Protein AF-A0A9W9YV07-F1 (afdb_monomer)

Radius of gyration: 35.49 Å; Cα contacts (8 Å, |Δi|>4): 38; chains: 1; bounding box: 87×55×98 Å

Organism: NCBI:txid174260

pLDDT: mean 74.11, std 24.76, range [28.0, 98.5]

Structure (mmCIF, N/CA/C/O backbone):
data_AF-A0A9W9YV07-F1
#
_entry.id   AF-A0A9W9YV07-F1
#
loop_
_atom_site.group_PDB
_atom_site.id
_atom_site.type_symbol
_atom_site.label_atom_id
_atom_site.label_alt_id
_atom_site.label_comp_id
_atom_site.label_asym_id
_atom_site.label_entity_id
_atom_site.label_seq_id
_atom_site.pdbx_PDB_ins_code
_atom_site.Cartn_x
_atom_site.Cartn_y
_atom_site.Cartn_z
_atom_site.occupancy
_atom_site.B_iso_or_equiv
_atom_site.auth_seq_id
_atom_site.auth_comp_id
_atom_site.auth_asym_id
_atom_site.auth_atom_id
_atom_site.pdbx_PDB_model_num
ATOM 1 N N . MET A 1 1 ? -41.635 0.602 23.793 1.00 55.72 1 MET A N 1
ATOM 2 C CA . MET A 1 1 ? -41.434 -0.551 22.881 1.00 55.72 1 MET A CA 1
ATOM 3 C C . MET A 1 1 ? -41.103 -0.158 21.435 1.00 55.72 1 MET A C 1
ATOM 5 O O . MET A 1 1 ? -40.332 -0.875 20.817 1.00 55.72 1 MET A O 1
ATOM 9 N N . ILE A 1 2 ? -41.575 0.984 20.916 1.00 55.78 2 ILE A N 1
ATOM 10 C CA . ILE A 1 2 ? -41.427 1.388 19.497 1.00 55.78 2 ILE A CA 1
ATOM 11 C C . ILE A 1 2 ? -39.960 1.576 19.037 1.00 55.78 2 ILE A C 1
ATOM 13 O O . ILE A 1 2 ? -39.571 1.068 17.992 1.00 55.78 2 ILE A O 1
ATOM 17 N N . ARG A 1 3 ? -39.088 2.185 19.857 1.00 54.81 3 ARG A N 1
ATOM 18 C CA . ARG A 1 3 ? -37.685 2.475 19.467 1.00 54.81 3 ARG A CA 1
ATOM 19 C C . ARG A 1 3 ? -36.804 1.240 19.221 1.00 54.81 3 ARG A C 1
ATOM 21 O O . ARG A 1 3 ? -35.788 1.346 18.544 1.00 54.81 3 ARG A O 1
ATOM 28 N N . LYS A 1 4 ? -37.160 0.077 19.780 1.00 54.59 4 LYS A N 1
ATOM 29 C CA . LYS A 1 4 ? -36.368 -1.158 19.633 1.00 54.59 4 LYS A CA 1
ATOM 30 C C . LYS A 1 4 ? -36.583 -1.801 18.255 1.00 54.59 4 LYS A C 1
ATOM 32 O O . LYS A 1 4 ? -35.631 -2.299 17.668 1.00 54.59 4 LYS A O 1
ATOM 37 N N . GLN A 1 5 ? -37.799 -1.698 17.711 1.00 53.34 5 GLN A N 1
ATOM 38 C CA . GLN A 1 5 ? -38.121 -2.185 16.365 1.00 53.34 5 GLN A CA 1
ATOM 39 C C . GLN A 1 5 ? -37.526 -1.296 15.259 1.00 53.34 5 GLN A C 1
ATOM 41 O O . GLN A 1 5 ? -37.077 -1.797 14.229 1.00 53.34 5 GLN A O 1
ATOM 46 N N . GLU A 1 6 ? -37.444 0.018 15.478 1.00 57.53 6 GLU A N 1
ATOM 47 C CA . GLU A 1 6 ? -36.794 0.943 14.534 1.00 57.53 6 GLU A CA 1
ATOM 48 C C . GLU A 1 6 ? -35.279 0.728 14.427 1.00 57.53 6 GLU A C 1
ATOM 50 O O . GLU A 1 6 ? -34.691 0.948 13.369 1.00 57.53 6 GLU A O 1
ATOM 55 N N . TRP A 1 7 ? -34.638 0.289 15.511 1.00 59.53 7 TRP A N 1
ATOM 56 C CA . TRP A 1 7 ? -33.214 -0.042 15.506 1.00 59.53 7 TRP A CA 1
ATOM 57 C C . TRP A 1 7 ? -32.940 -1.345 14.751 1.00 59.53 7 TRP A C 1
ATOM 59 O O . TRP A 1 7 ? -32.106 -1.360 13.850 1.00 59.53 7 TRP A O 1
ATOM 69 N N . GLN A 1 8 ? -33.718 -2.397 15.023 1.00 59.41 8 GLN A N 1
ATOM 70 C CA . GLN A 1 8 ? -33.591 -3.680 14.318 1.00 59.41 8 GLN A CA 1
ATOM 71 C C . GLN A 1 8 ? -33.823 -3.538 12.809 1.00 59.41 8 GLN A C 1
ATOM 73 O O . GLN A 1 8 ? -33.062 -4.068 12.010 1.00 59.41 8 GLN A O 1
ATOM 78 N N . THR A 1 9 ? -34.801 -2.731 12.395 1.00 71.75 9 THR A N 1
ATOM 79 C CA . THR A 1 9 ? -35.068 -2.500 10.964 1.00 71.75 9 THR A CA 1
ATOM 80 C C . THR A 1 9 ? -33.991 -1.675 10.256 1.00 71.75 9 THR A C 1
ATOM 82 O O . THR A 1 9 ? -33.806 -1.822 9.046 1.00 71.75 9 THR A O 1
ATOM 85 N N . LYS A 1 10 ? -33.268 -0.800 10.965 1.00 71.62 10 LYS A N 1
ATOM 86 C CA . LYS A 1 10 ? -32.110 -0.082 10.403 1.00 71.62 10 LYS A CA 1
ATOM 87 C C . LYS A 1 10 ? -30.912 -1.009 10.238 1.00 71.62 10 LYS A C 1
ATOM 89 O O . LYS A 1 10 ? -30.233 -0.935 9.216 1.00 71.62 10 LYS A O 1
ATOM 94 N N . GLU A 1 11 ? -30.704 -1.896 11.200 1.00 70.19 11 GLU A N 1
ATOM 95 C CA . GLU A 1 11 ? -29.629 -2.882 11.176 1.00 70.19 11 GLU A CA 1
ATOM 96 C C . GLU A 1 11 ? -29.851 -3.927 10.074 1.00 70.19 11 GLU A C 1
ATOM 98 O O . GLU A 1 11 ? -28.960 -4.154 9.259 1.00 70.19 11 GLU A O 1
ATOM 103 N N . ASP A 1 12 ? -31.081 -4.422 9.914 1.00 77.38 12 ASP A N 1
ATOM 104 C CA . ASP A 1 12 ? -31.446 -5.324 8.815 1.00 77.38 12 ASP A CA 1
ATOM 105 C C . ASP A 1 12 ? -31.245 -4.677 7.438 1.00 77.38 12 ASP A C 1
ATOM 107 O O . ASP A 1 12 ? -30.733 -5.304 6.509 1.00 77.38 12 ASP A O 1
ATOM 111 N N . LYS A 1 13 ? -31.592 -3.392 7.286 1.00 82.75 13 LYS A N 1
ATOM 112 C CA . LYS A 1 13 ? -31.359 -2.648 6.034 1.00 82.75 13 LYS A CA 1
ATOM 113 C C . LYS A 1 13 ? -29.874 -2.446 5.748 1.00 82.75 13 LYS A C 1
ATOM 115 O O . LYS A 1 13 ? -29.473 -2.476 4.584 1.00 82.75 13 LYS A O 1
ATOM 120 N N . PHE A 1 14 ? -29.070 -2.229 6.784 1.00 82.25 14 PHE A N 1
ATOM 121 C CA . PHE A 1 14 ? -27.627 -2.079 6.652 1.00 82.25 14 PHE A CA 1
ATOM 122 C C . PHE A 1 14 ? -26.970 -3.398 6.235 1.00 82.25 14 PHE A C 1
ATOM 124 O O . PHE A 1 14 ? -26.232 -3.429 5.250 1.00 82.25 14 PHE A O 1
ATOM 131 N N . VAL A 1 15 ? -27.312 -4.498 6.910 1.00 82.62 15 VAL A N 1
ATOM 132 C CA . VAL A 1 15 ? -26.812 -5.840 6.584 1.00 82.62 15 VAL A CA 1
ATOM 133 C C . VAL A 1 15 ? -27.241 -6.257 5.178 1.00 82.62 15 VAL A C 1
ATOM 135 O O . VAL A 1 15 ? -26.421 -6.779 4.420 1.00 82.62 15 VAL A O 1
ATOM 138 N N . ARG A 1 16 ? -28.487 -5.968 4.779 1.00 85.81 16 ARG A N 1
ATOM 139 C CA . ARG A 1 16 ? -28.978 -6.268 3.428 1.00 85.81 16 ARG A CA 1
ATOM 140 C C . ARG A 1 16 ? -28.209 -5.505 2.350 1.00 85.81 16 ARG A C 1
ATOM 142 O O . ARG A 1 16 ? -27.744 -6.123 1.401 1.00 85.81 16 ARG A O 1
ATOM 149 N N . ARG A 1 17 ? -27.984 -4.198 2.532 1.00 86.75 17 ARG A N 1
ATOM 150 C CA . ARG A 1 17 ? -27.162 -3.396 1.606 1.00 86.75 17 ARG A CA 1
ATOM 151 C C . ARG A 1 17 ? -25.723 -3.891 1.523 1.00 86.75 17 ARG A C 1
ATOM 153 O O . ARG A 1 17 ? -25.152 -3.910 0.439 1.00 86.75 17 ARG A O 1
ATOM 160 N N . LYS A 1 18 ? -25.132 -4.298 2.651 1.00 87.19 18 LYS A N 1
ATOM 161 C CA . LYS A 1 18 ? -23.777 -4.863 2.658 1.00 87.19 18 LYS A CA 1
ATOM 162 C C . LYS A 1 18 ? -23.706 -6.185 1.896 1.00 87.19 18 LYS A C 1
ATOM 164 O O . LYS A 1 18 ? -22.741 -6.404 1.175 1.00 87.19 18 LYS A O 1
ATOM 169 N N . ARG A 1 19 ? -24.724 -7.040 2.026 1.00 87.88 19 ARG A N 1
ATOM 170 C CA . ARG A 1 19 ? -24.821 -8.298 1.275 1.00 87.88 19 ARG A CA 1
ATOM 171 C C . ARG A 1 19 ? -24.971 -8.046 -0.228 1.00 87.88 19 ARG A C 1
ATOM 173 O O . ARG A 1 19 ? -24.206 -8.603 -0.998 1.00 87.88 19 ARG A O 1
ATOM 180 N N . GLU A 1 20 ? -25.860 -7.135 -0.623 1.00 90.38 20 GLU A N 1
ATOM 181 C CA . GLU A 1 20 ? -26.048 -6.737 -2.029 1.00 90.38 20 GLU A CA 1
ATOM 182 C C . GLU A 1 20 ? -24.758 -6.160 -2.651 1.00 90.38 20 GLU A C 1
ATOM 184 O O . GLU A 1 20 ? -24.449 -6.435 -3.808 1.00 90.38 20 GLU A O 1
ATOM 189 N N . ALA A 1 21 ? -23.975 -5.390 -1.887 1.00 87.94 21 ALA A N 1
ATOM 190 C CA . ALA A 1 21 ? -22.691 -4.862 -2.351 1.00 87.94 21 ALA A CA 1
ATOM 191 C C . ALA A 1 21 ? -21.643 -5.967 -2.569 1.00 87.94 21 ALA A C 1
ATOM 193 O O . ALA A 1 21 ? -20.954 -5.952 -3.587 1.00 87.94 21 ALA A O 1
ATOM 194 N N . LEU A 1 22 ? -21.562 -6.938 -1.653 1.00 84.06 22 LEU A N 1
ATOM 195 C CA . LEU A 1 22 ? -20.656 -8.085 -1.779 1.00 84.06 22 LEU A CA 1
ATOM 196 C C . LEU A 1 22 ? -21.046 -9.002 -2.944 1.00 84.06 22 LEU A C 1
ATOM 198 O O . LEU A 1 22 ? -20.174 -9.480 -3.664 1.00 84.06 22 LEU A O 1
ATOM 202 N N . ASP A 1 23 ? -22.343 -9.220 -3.164 1.00 87.31 23 ASP A N 1
ATOM 203 C CA . ASP A 1 23 ? -22.821 -10.016 -4.297 1.00 87.31 23 ASP A CA 1
ATOM 204 C C . ASP A 1 23 ? -22.500 -9.328 -5.636 1.00 87.31 23 ASP A C 1
ATOM 206 O O . ASP A 1 23 ? -22.082 -9.992 -6.586 1.00 87.31 23 ASP A O 1
ATOM 210 N N . LYS A 1 24 ? -22.593 -7.993 -5.696 1.00 92.31 24 LYS A N 1
ATOM 211 C CA . LYS A 1 24 ? -22.219 -7.209 -6.882 1.00 92.31 24 LYS A CA 1
ATOM 212 C C . LYS A 1 24 ? -20.715 -7.251 -7.167 1.00 92.31 24 LYS A C 1
ATOM 214 O O . LYS A 1 24 ? -20.316 -7.417 -8.316 1.00 92.31 24 LYS A O 1
ATOM 219 N N . GLU A 1 25 ? -19.884 -7.138 -6.133 1.00 86.75 25 GLU A N 1
ATOM 220 C CA . GLU A 1 25 ? -18.426 -7.260 -6.259 1.00 86.75 25 GLU A CA 1
ATOM 221 C C . GLU A 1 25 ? -18.025 -8.669 -6.725 1.00 86.75 25 GLU A C 1
ATOM 223 O O . GLU A 1 25 ? -17.176 -8.829 -7.602 1.00 86.75 25 GLU A O 1
ATOM 228 N N . LYS A 1 26 ? -18.705 -9.704 -6.220 1.00 86.62 26 LYS A N 1
ATOM 229 C CA . LYS A 1 26 ? -18.502 -11.090 -6.655 1.00 86.62 26 LYS A CA 1
ATOM 230 C C . LYS A 1 26 ? -18.874 -11.303 -8.126 1.00 86.62 26 LYS A C 1
ATOM 232 O O . LYS A 1 26 ? -18.155 -12.007 -8.834 1.00 86.62 26 LYS A O 1
ATOM 237 N N . GLU A 1 27 ? -19.965 -10.704 -8.598 1.00 87.94 27 GLU A N 1
ATOM 238 C CA . GLU A 1 27 ? -20.368 -10.766 -10.008 1.00 87.94 27 GLU A CA 1
ATOM 239 C C . GLU A 1 27 ? -19.372 -10.030 -10.922 1.00 87.94 27 GLU A C 1
ATOM 241 O O . GLU A 1 27 ? -19.044 -10.513 -12.011 1.00 87.94 27 GLU A O 1
ATOM 246 N N . GLU A 1 28 ? -18.834 -8.895 -10.468 1.00 86.88 28 GLU A N 1
ATOM 247 C CA . GLU A 1 28 ? -17.804 -8.138 -11.183 1.00 86.88 28 GLU A CA 1
ATOM 248 C C . GLU A 1 28 ? -16.488 -8.926 -11.279 1.00 86.88 28 GLU A C 1
ATOM 250 O O . GLU A 1 28 ? -15.902 -9.020 -12.362 1.00 86.88 28 GLU A O 1
ATOM 255 N N . LEU A 1 29 ? -16.072 -9.588 -10.193 1.00 81.06 29 LEU A N 1
ATOM 256 C CA . LEU A 1 29 ? -14.900 -10.467 -10.177 1.00 81.06 29 LEU A CA 1
ATOM 257 C C . LEU A 1 29 ? -15.083 -11.690 -11.084 1.00 81.06 29 LEU A C 1
ATOM 259 O O . LEU A 1 29 ? -14.200 -11.979 -11.889 1.00 81.06 29 LEU A O 1
ATOM 263 N N . GLN A 1 30 ? -16.242 -12.353 -11.045 1.00 81.19 30 GLN A N 1
ATOM 264 C CA . GLN A 1 30 ? -16.540 -13.463 -11.960 1.00 81.19 30 GLN A CA 1
ATOM 265 C C . GLN A 1 30 ? -16.609 -13.016 -13.427 1.00 81.19 30 GLN A C 1
ATOM 267 O O . GLN A 1 30 ? -16.236 -13.765 -14.332 1.00 81.19 30 GLN A O 1
ATOM 272 N N . SER A 1 31 ? -17.069 -11.792 -13.692 1.00 82.69 31 SER A N 1
ATOM 273 C CA . SER A 1 31 ? -17.079 -11.213 -15.039 1.00 82.69 31 SER A CA 1
ATOM 274 C C . SER A 1 31 ? -15.670 -10.859 -15.522 1.00 82.69 31 SER A C 1
ATOM 276 O O . SER A 1 31 ? -15.362 -11.047 -16.700 1.00 82.69 31 SER A O 1
ATOM 278 N N . SER A 1 32 ? -14.803 -10.390 -14.622 1.00 74.69 32 SER A N 1
ATOM 279 C CA . SER A 1 32 ? -13.382 -10.142 -14.888 1.00 74.69 32 SER A CA 1
ATOM 280 C C . SER A 1 32 ? -12.624 -11.446 -15.169 1.00 74.69 32 SER A C 1
ATOM 282 O O . SER A 1 32 ? -11.892 -11.543 -16.153 1.00 74.69 32 SER A O 1
ATOM 284 N N . GLU A 1 33 ? -12.890 -12.496 -14.390 1.00 71.25 33 GLU A N 1
ATOM 285 C CA . GLU A 1 33 ? -12.296 -13.825 -14.564 1.00 71.25 33 GLU A CA 1
ATOM 286 C C . GLU A 1 33 ? -12.711 -14.478 -15.890 1.00 71.25 33 GLU A C 1
ATOM 288 O O . GLU A 1 33 ? -11.868 -15.010 -16.606 1.00 71.25 33 GLU A O 1
ATOM 293 N N . LYS A 1 34 ? -13.983 -14.362 -16.298 1.00 72.06 34 LYS A N 1
ATOM 294 C CA . LYS A 1 34 ? -14.441 -14.843 -17.617 1.00 72.06 34 LYS A CA 1
ATOM 295 C C . LYS A 1 34 ? -13.777 -14.103 -18.783 1.00 72.06 34 LYS A C 1
ATOM 297 O O . LYS A 1 34 ? -13.525 -14.713 -19.820 1.00 72.06 34 LYS A O 1
ATOM 302 N N . ARG A 1 35 ? -13.465 -12.810 -18.625 1.00 67.00 35 ARG A N 1
ATOM 303 C CA . ARG A 1 35 ? -12.705 -12.038 -19.627 1.00 67.00 35 ARG A CA 1
ATOM 304 C C . ARG A 1 35 ? -11.234 -12.457 -19.666 1.00 67.00 35 ARG A C 1
ATOM 306 O O . ARG A 1 35 ? -10.685 -12.576 -20.755 1.00 67.00 35 ARG A O 1
ATOM 313 N N . ALA A 1 36 ? -10.630 -12.752 -18.516 1.00 59.41 36 ALA A N 1
ATOM 314 C CA . ALA A 1 36 ? -9.257 -13.251 -18.428 1.00 59.41 36 ALA A CA 1
ATOM 315 C C . ALA A 1 36 ? -9.109 -14.713 -18.913 1.00 59.41 36 ALA A C 1
ATOM 317 O O . ALA A 1 36 ? -8.103 -15.069 -19.524 1.00 59.41 36 ALA A O 1
ATOM 318 N N . GLY A 1 37 ? -10.122 -15.559 -18.704 1.00 50.66 37 GLY A N 1
ATOM 319 C CA . GLY A 1 37 ? -10.153 -16.950 -19.172 1.00 50.66 37 GLY A CA 1
ATOM 320 C C . GLY A 1 37 ? -10.469 -17.108 -20.666 1.00 50.66 37 GLY A C 1
ATOM 321 O O . GLY A 1 37 ? -10.089 -18.109 -21.276 1.00 50.66 37 GLY A O 1
ATOM 322 N N . GLY A 1 38 ? -11.125 -16.116 -21.280 1.00 47.81 38 GLY A N 1
ATOM 323 C CA . GLY A 1 38 ? -11.468 -16.124 -22.706 1.00 47.81 38 GLY A CA 1
ATOM 324 C C . GLY A 1 38 ? -10.285 -15.905 -23.658 1.00 47.81 38 GLY A C 1
ATOM 325 O O . GLY A 1 38 ? -10.373 -16.295 -24.821 1.00 47.81 38 GLY A O 1
ATOM 326 N N . ASP A 1 39 ? -9.179 -15.328 -23.177 1.00 46.78 39 ASP A N 1
ATOM 327 C CA . ASP A 1 39 ? -8.008 -15.000 -24.010 1.00 46.78 39 ASP A CA 1
ATOM 328 C C . ASP A 1 39 ? -6.917 -16.095 -23.973 1.00 46.78 39 ASP A C 1
ATOM 330 O O . ASP A 1 39 ? -6.108 -16.233 -24.891 1.00 46.78 39 ASP A O 1
ATOM 334 N N . SER A 1 40 ? -6.943 -16.967 -22.959 1.00 45.81 40 SER A N 1
ATOM 335 C CA . SER A 1 40 ? -5.953 -18.046 -22.795 1.00 45.81 40 SER A CA 1
ATOM 336 C C . SER A 1 40 ? -6.261 -19.319 -23.600 1.00 45.81 40 SER A C 1
ATOM 338 O O . SER A 1 40 ? -5.384 -20.161 -23.772 1.00 45.81 40 SER A O 1
ATOM 340 N N . THR A 1 41 ? -7.473 -19.479 -24.146 1.00 47.56 41 THR A N 1
ATOM 341 C CA . THR A 1 41 ? -7.875 -20.702 -24.881 1.00 47.56 41 THR A CA 1
ATOM 342 C C . THR A 1 41 ? -7.801 -20.585 -26.407 1.00 47.56 41 THR A C 1
ATOM 344 O O . THR A 1 41 ? -8.024 -21.574 -27.101 1.00 47.56 41 THR A O 1
ATOM 347 N N . LYS A 1 42 ? -7.417 -19.424 -26.959 1.00 44.00 42 LYS A N 1
ATOM 348 C CA . LYS A 1 42 ? -7.238 -19.239 -28.417 1.00 44.00 42 LYS A CA 1
ATOM 349 C C . LYS A 1 42 ? -5.784 -19.225 -28.903 1.00 44.00 42 LYS A C 1
ATOM 351 O O . LYS A 1 42 ? -5.569 -19.186 -30.109 1.00 44.00 42 LYS A O 1
ATOM 356 N N . LYS A 1 43 ? -4.787 -19.308 -28.012 1.00 43.34 43 LYS A N 1
ATOM 357 C CA . LYS A 1 43 ? -3.355 -19.350 -28.387 1.00 43.34 43 LYS A CA 1
ATOM 358 C C . LYS A 1 43 ? -2.649 -20.693 -28.154 1.00 43.34 43 LYS A C 1
ATOM 360 O O . LYS A 1 43 ? -1.449 -20.781 -28.380 1.00 43.34 43 LYS A O 1
ATOM 365 N N . LEU A 1 44 ? -3.370 -21.746 -27.763 1.00 44.16 44 LEU A N 1
ATOM 366 C CA . LEU A 1 44 ? -2.790 -23.058 -27.426 1.00 44.16 44 LEU A CA 1
ATOM 367 C C . LEU A 1 44 ? -3.334 -24.230 -28.265 1.00 44.16 44 LEU A C 1
ATOM 369 O O . LEU A 1 44 ? -3.370 -25.363 -27.800 1.00 44.16 44 LEU A O 1
ATOM 373 N N . SER A 1 45 ? -3.743 -23.986 -29.514 1.00 38.81 45 SER A N 1
ATOM 374 C CA . SER A 1 45 ? -4.222 -25.041 -30.427 1.00 38.81 45 SER A CA 1
ATOM 375 C C . SER A 1 45 ? -3.352 -25.270 -31.673 1.00 38.81 45 SER A C 1
ATOM 377 O O . SER A 1 45 ? -3.770 -26.010 -32.559 1.00 38.81 45 SER A O 1
ATOM 379 N N . GLN A 1 46 ? -2.138 -24.702 -31.757 1.00 44.09 46 GLN A N 1
ATOM 380 C CA . GLN A 1 46 ? -1.283 -24.845 -32.953 1.00 44.09 46 GLN A CA 1
ATOM 381 C C . GLN A 1 46 ? 0.077 -25.535 -32.738 1.00 44.09 46 GLN A C 1
ATOM 383 O O . GLN A 1 46 ? 0.837 -25.680 -33.690 1.00 44.09 46 GLN A O 1
ATOM 388 N N . THR A 1 47 ? 0.384 -26.043 -31.542 1.00 40.38 47 THR A N 1
ATOM 389 C CA . THR A 1 47 ? 1.632 -26.795 -31.287 1.00 40.38 47 THR A CA 1
ATOM 390 C C . THR A 1 47 ? 1.345 -28.130 -30.601 1.00 40.38 47 THR A C 1
ATOM 392 O O . THR A 1 47 ? 1.783 -28.376 -29.483 1.00 40.38 47 THR A O 1
ATOM 395 N N . ALA A 1 48 ? 0.545 -28.982 -31.240 1.00 39.41 48 ALA A N 1
ATOM 396 C CA . ALA A 1 48 ? 0.355 -30.369 -30.817 1.00 39.41 48 ALA A CA 1
ATOM 397 C C . ALA A 1 48 ? 0.001 -31.235 -32.034 1.00 39.41 48 ALA A C 1
ATOM 399 O O . ALA A 1 48 ? -1.145 -31.619 -32.256 1.00 39.41 48 ALA A O 1
ATOM 400 N N . ARG A 1 49 ? 1.008 -31.494 -32.869 1.00 40.97 49 ARG A N 1
ATOM 401 C CA . ARG A 1 49 ? 1.067 -32.650 -33.769 1.00 40.97 49 ARG A CA 1
ATOM 402 C C . ARG A 1 49 ? 2.493 -33.191 -33.686 1.00 40.97 49 ARG A C 1
ATOM 404 O O . ARG A 1 49 ? 3.412 -32.381 -33.717 1.00 40.97 49 ARG A O 1
ATOM 411 N N . HIS A 1 50 ? 2.614 -34.519 -33.617 1.00 37.81 50 HIS A N 1
ATOM 412 C CA . HIS A 1 50 ? 3.778 -35.336 -33.221 1.00 37.81 50 HIS A CA 1
ATOM 413 C C . HIS A 1 50 ? 4.007 -35.387 -31.693 1.00 37.81 50 HIS A C 1
ATOM 415 O O . HIS A 1 50 ? 4.245 -34.353 -31.087 1.00 37.81 50 HIS A O 1
ATOM 421 N N . GLU A 1 51 ? 3.928 -36.514 -30.973 1.00 42.28 51 GLU A N 1
ATOM 422 C CA . GLU A 1 51 ? 3.792 -37.933 -31.336 1.00 42.28 51 GLU A CA 1
ATOM 423 C C . GLU A 1 51 ? 2.989 -38.694 -30.270 1.00 42.28 51 GLU A C 1
ATOM 425 O O . GLU A 1 51 ? 3.155 -38.473 -29.071 1.00 42.28 51 GLU A O 1
ATOM 430 N N . ASP A 1 52 ? 2.143 -39.615 -30.733 1.00 37.56 52 ASP A N 1
ATOM 431 C CA . ASP A 1 52 ? 1.679 -40.763 -29.961 1.00 37.56 52 ASP A CA 1
ATOM 432 C C . ASP A 1 52 ? 2.869 -41.685 -29.681 1.00 37.56 52 ASP A C 1
ATOM 434 O O . ASP A 1 52 ? 3.606 -41.997 -30.614 1.00 37.56 52 ASP A O 1
ATOM 438 N N . THR A 1 53 ? 3.024 -42.186 -28.451 1.00 40.09 53 THR A N 1
ATOM 439 C CA . THR A 1 53 ? 2.975 -43.631 -28.128 1.00 40.09 53 THR A CA 1
ATOM 440 C C . THR A 1 53 ? 3.492 -43.952 -26.710 1.00 40.09 53 THR A C 1
ATOM 442 O O . THR A 1 53 ? 4.554 -43.503 -26.300 1.00 40.09 53 THR A O 1
ATOM 445 N N . LEU A 1 54 ? 2.740 -44.836 -26.027 1.00 39.75 54 LEU A N 1
ATOM 446 C CA . LEU A 1 54 ? 3.123 -45.736 -24.912 1.00 39.75 54 LEU A CA 1
ATOM 447 C C . LEU A 1 54 ? 2.948 -45.280 -23.440 1.00 39.75 54 LEU A C 1
ATOM 449 O O . LEU A 1 54 ? 3.880 -44.887 -22.755 1.00 39.75 54 LEU A O 1
ATOM 453 N N . VAL A 1 55 ? 1.701 -45.412 -22.966 1.00 36.62 55 VAL A N 1
ATOM 454 C CA . VAL A 1 55 ? 1.194 -46.382 -21.956 1.00 36.62 55 VAL A CA 1
ATOM 455 C C . VAL A 1 55 ? 1.969 -46.631 -20.631 1.00 36.62 55 VAL A C 1
ATOM 457 O O . VAL A 1 55 ? 3.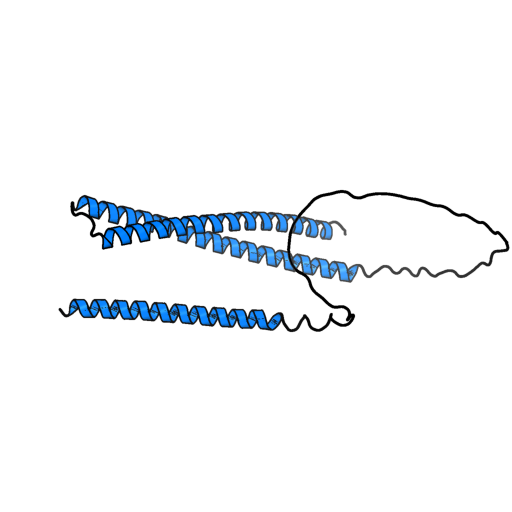071 -47.162 -20.621 1.00 36.62 55 VAL A O 1
ATOM 460 N N . ASN A 1 56 ? 1.202 -46.427 -19.545 1.00 32.62 56 ASN A N 1
ATOM 461 C CA . ASN A 1 56 ? 1.175 -47.018 -18.187 1.00 32.62 56 ASN A CA 1
ATOM 462 C C . ASN A 1 56 ? 2.210 -46.698 -17.088 1.00 32.62 56 ASN A C 1
ATOM 464 O O . ASN A 1 56 ? 3.341 -47.163 -17.095 1.00 32.62 56 ASN A O 1
ATOM 468 N N . ASP A 1 57 ? 1.670 -46.035 -16.055 1.00 36.41 57 ASP A N 1
ATOM 469 C CA . ASP A 1 57 ? 1.345 -46.579 -14.718 1.00 36.41 57 ASP A CA 1
ATOM 470 C C . ASP A 1 57 ? 2.475 -47.133 -13.831 1.00 36.41 57 ASP A C 1
ATOM 472 O O . ASP A 1 57 ? 2.941 -48.251 -14.015 1.00 36.41 57 ASP A O 1
ATOM 476 N N . SER A 1 58 ? 2.828 -46.366 -12.792 1.00 35.06 58 SER A N 1
ATOM 477 C CA . SER A 1 58 ? 2.810 -46.821 -11.389 1.00 35.06 58 SER A CA 1
ATOM 478 C C . SER A 1 58 ? 3.280 -45.703 -10.452 1.00 35.06 58 SER A C 1
ATOM 480 O O . SER A 1 58 ? 4.179 -44.929 -10.781 1.00 35.06 58 SER A O 1
ATOM 482 N N . GLY A 1 59 ? 2.637 -45.613 -9.289 1.00 31.72 59 GLY A N 1
ATOM 483 C CA . GLY A 1 59 ? 2.830 -44.565 -8.297 1.00 31.72 59 GLY A CA 1
ATOM 484 C C . GLY A 1 59 ? 3.982 -44.754 -7.303 1.00 31.72 59 GLY A C 1
ATOM 485 O O . GLY A 1 59 ? 4.701 -45.744 -7.308 1.00 31.72 59 GLY A O 1
ATOM 486 N N . LEU A 1 60 ? 4.012 -43.773 -6.396 1.00 38.53 60 LEU A N 1
ATOM 487 C CA . LEU A 1 60 ? 4.652 -43.704 -5.077 1.00 38.53 60 LEU A CA 1
ATOM 488 C C . LEU A 1 60 ? 6.195 -43.632 -4.947 1.00 38.53 60 LEU A C 1
ATOM 490 O O . LEU A 1 60 ? 6.950 -44.467 -5.420 1.00 38.53 60 LEU A O 1
ATOM 494 N N . GLU A 1 61 ? 6.569 -42.652 -4.110 1.00 31.59 61 GLU A N 1
ATOM 495 C CA . GLU A 1 61 ? 7.702 -42.586 -3.168 1.00 31.59 61 GLU A CA 1
ATOM 496 C C . GLU A 1 61 ? 9.067 -41.966 -3.563 1.00 31.59 61 GLU A C 1
ATOM 498 O O . GLU A 1 61 ? 9.717 -42.273 -4.555 1.00 31.59 61 GLU A O 1
ATOM 503 N N . LYS A 1 62 ? 9.488 -41.033 -2.690 1.00 33.66 62 LYS A N 1
ATOM 504 C CA . LYS A 1 62 ? 10.824 -40.419 -2.511 1.00 33.66 62 LYS A CA 1
ATOM 505 C C . LYS A 1 62 ? 11.718 -41.368 -1.664 1.00 33.66 62 LYS A C 1
ATOM 507 O O . LYS A 1 62 ? 11.167 -42.292 -1.080 1.00 33.66 62 LYS A O 1
ATOM 512 N N . PRO A 1 63 ? 12.959 -41.001 -1.262 1.00 49.09 63 PRO A N 1
ATOM 513 C CA . PRO A 1 63 ? 14.123 -40.423 -1.969 1.00 49.09 63 PRO A CA 1
ATOM 514 C C . PRO A 1 63 ? 15.445 -41.198 -1.666 1.00 49.09 63 PRO A C 1
ATOM 516 O O . PRO A 1 63 ? 15.536 -41.817 -0.616 1.00 49.09 63 PRO A O 1
ATOM 519 N N . ALA A 1 64 ? 16.516 -41.078 -2.479 1.00 28.00 64 ALA A N 1
ATOM 520 C CA . ALA A 1 64 ? 17.931 -41.141 -2.018 1.00 28.00 64 ALA A CA 1
ATOM 521 C C . ALA A 1 64 ? 18.988 -41.033 -3.152 1.00 28.00 64 ALA A C 1
ATOM 523 O O . ALA A 1 64 ? 19.050 -41.864 -4.045 1.00 28.00 64 ALA A O 1
ATOM 524 N N . VAL A 1 65 ? 19.849 -40.010 -3.053 1.00 29.73 65 VAL A N 1
ATOM 525 C CA . VAL A 1 65 ? 21.333 -40.068 -2.987 1.00 29.73 65 VAL A CA 1
ATOM 526 C C . VAL A 1 65 ? 22.122 -40.994 -3.959 1.00 29.73 65 VAL A C 1
ATOM 528 O O . VAL A 1 65 ? 22.293 -42.179 -3.713 1.00 29.73 65 VAL A O 1
ATOM 531 N N . SER A 1 66 ? 22.820 -40.336 -4.905 1.00 30.75 66 SER A N 1
ATOM 532 C CA . SER A 1 66 ? 24.284 -40.402 -5.168 1.00 30.75 66 SER A CA 1
ATOM 533 C C . SER A 1 66 ? 24.915 -41.227 -6.315 1.00 30.75 66 SER A C 1
ATOM 535 O O . SER A 1 66 ? 24.740 -42.430 -6.474 1.00 30.75 66 SER A O 1
ATOM 537 N N . THR A 1 67 ? 25.858 -40.512 -6.952 1.00 35.31 67 THR A N 1
ATOM 538 C CA . THR A 1 67 ? 27.046 -40.866 -7.762 1.00 35.31 67 THR A CA 1
ATOM 539 C C . THR A 1 67 ? 26.928 -41.063 -9.286 1.00 35.31 67 THR A C 1
ATOM 541 O O . THR A 1 67 ? 26.188 -41.924 -9.753 1.00 35.31 67 THR A O 1
ATOM 544 N N . PRO A 1 68 ? 27.747 -40.329 -10.081 1.00 36.09 68 PRO A N 1
ATOM 545 C CA . PRO A 1 68 ? 27.970 -40.591 -11.500 1.00 36.09 68 PRO A CA 1
ATOM 546 C C . PRO A 1 68 ? 29.224 -41.460 -11.702 1.00 36.09 68 PRO A C 1
ATOM 548 O O . PRO A 1 68 ? 30.285 -41.183 -11.137 1.00 36.09 68 PRO A O 1
ATOM 551 N N . LYS A 1 69 ? 29.130 -42.503 -12.536 1.00 31.92 69 LYS A N 1
ATOM 552 C CA . LYS A 1 69 ? 30.264 -43.376 -12.869 1.00 31.92 69 LYS A CA 1
ATOM 553 C C . LYS A 1 69 ? 30.678 -43.222 -14.330 1.00 31.92 69 LYS A C 1
ATOM 555 O O . LYS A 1 69 ? 29.971 -43.611 -15.249 1.00 31.92 69 LYS A O 1
ATOM 560 N N . VAL A 1 70 ? 31.864 -42.643 -14.481 1.00 32.72 70 VAL A N 1
ATOM 561 C CA . VAL A 1 70 ? 32.719 -42.594 -15.672 1.00 32.72 70 VAL A CA 1
ATOM 562 C C . VAL A 1 70 ? 33.199 -44.001 -16.055 1.00 32.72 70 VAL A C 1
ATOM 564 O O . VAL A 1 70 ? 33.441 -44.801 -15.147 1.00 32.72 70 VAL A O 1
ATOM 567 N N . ARG A 1 71 ? 33.418 -44.220 -17.368 1.00 33.31 71 ARG A N 1
ATOM 568 C CA . ARG A 1 71 ? 34.344 -45.156 -18.074 1.00 33.31 71 ARG A CA 1
ATOM 569 C C . ARG A 1 71 ? 33.619 -45.839 -19.249 1.00 33.31 71 ARG A C 1
ATOM 571 O O . ARG A 1 71 ? 32.451 -46.158 -19.130 1.00 33.31 71 ARG A O 1
ATOM 578 N N . ASP A 1 72 ? 34.213 -46.118 -20.404 1.00 32.81 72 ASP A N 1
ATOM 579 C CA . ASP A 1 72 ? 35.606 -46.046 -20.820 1.00 32.81 72 ASP A CA 1
ATOM 580 C C . ASP A 1 72 ? 35.715 -46.052 -22.351 1.00 32.81 72 ASP A C 1
ATOM 582 O O . ASP A 1 72 ? 34.837 -46.502 -23.084 1.00 32.81 72 ASP A O 1
ATOM 586 N N . VAL A 1 73 ? 36.880 -45.590 -22.781 1.00 38.31 73 VAL A N 1
ATOM 587 C CA . VAL A 1 73 ? 37.448 -45.569 -24.125 1.00 38.31 73 VAL A CA 1
ATOM 588 C C . VAL A 1 73 ? 37.644 -46.984 -24.689 1.00 38.31 73 VAL A C 1
ATOM 590 O O . VAL A 1 73 ? 38.247 -47.827 -24.025 1.00 38.31 73 VAL A O 1
ATOM 593 N N . ARG A 1 74 ? 37.347 -47.217 -25.982 1.00 36.53 74 ARG A N 1
ATOM 594 C CA . ARG A 1 74 ? 38.206 -48.107 -26.790 1.00 36.53 74 ARG A CA 1
ATOM 595 C C . ARG A 1 74 ? 38.204 -47.836 -28.298 1.00 36.53 74 ARG A C 1
ATOM 597 O O . ARG A 1 74 ? 37.209 -47.941 -28.999 1.00 36.53 74 ARG A O 1
ATOM 604 N N . LYS A 1 75 ? 39.424 -47.539 -28.744 1.00 40.47 75 LYS A N 1
ATOM 605 C CA . LYS A 1 75 ? 39.973 -47.399 -30.095 1.00 40.47 75 LYS A CA 1
ATOM 606 C C . LYS A 1 75 ? 39.629 -48.564 -31.035 1.00 40.47 75 LYS A C 1
ATOM 608 O O . LYS A 1 75 ? 39.786 -49.720 -30.643 1.00 40.47 75 LYS A O 1
ATOM 613 N N . ARG A 1 76 ? 39.481 -48.264 -32.331 1.00 33.44 76 ARG A N 1
ATOM 614 C CA . ARG A 1 76 ? 40.218 -48.990 -33.383 1.00 33.44 76 ARG A CA 1
ATOM 615 C C . ARG A 1 76 ? 40.386 -48.143 -34.643 1.00 33.44 76 ARG A C 1
ATOM 617 O O . ARG A 1 76 ? 39.424 -47.661 -35.219 1.00 33.44 76 ARG A O 1
ATOM 624 N N . ALA A 1 77 ? 41.645 -47.981 -35.032 1.00 35.97 77 ALA A N 1
ATOM 625 C CA . ALA A 1 77 ? 42.081 -47.374 -36.276 1.00 35.97 77 ALA A CA 1
ATOM 626 C C . ALA A 1 77 ? 42.164 -48.433 -37.383 1.00 35.97 77 ALA A C 1
ATOM 628 O O . ALA A 1 77 ? 42.592 -49.559 -37.117 1.00 35.97 77 ALA A O 1
ATOM 629 N N . LYS A 1 78 ? 41.887 -48.036 -38.627 1.00 40.31 78 LYS A N 1
ATOM 630 C CA . LYS A 1 78 ? 42.625 -48.533 -39.792 1.00 40.31 78 LYS A CA 1
ATOM 631 C C . LYS A 1 78 ? 42.564 -47.508 -40.927 1.00 40.31 78 LYS A C 1
ATOM 633 O O . LYS A 1 78 ? 41.491 -47.099 -41.346 1.00 40.31 78 LYS A O 1
ATOM 638 N N . LYS A 1 79 ? 43.758 -47.075 -41.336 1.00 40.28 79 LYS A N 1
ATOM 639 C CA . LYS A 1 79 ? 44.064 -46.303 -42.544 1.00 40.28 79 LYS A CA 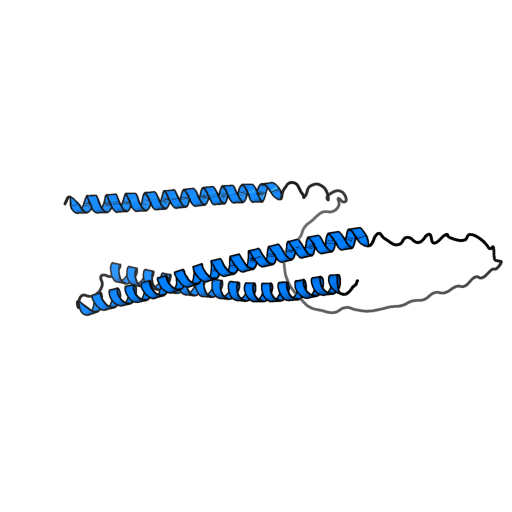1
ATOM 640 C C . LYS A 1 79 ? 43.794 -47.157 -43.779 1.00 40.28 79 LYS A C 1
ATOM 642 O O . LYS A 1 79 ? 44.223 -48.307 -43.789 1.00 40.28 79 LYS A O 1
ATOM 647 N N . GLU A 1 80 ? 43.314 -46.522 -44.838 1.00 35.22 80 GLU A N 1
ATOM 648 C CA . GLU A 1 80 ? 43.760 -46.810 -46.200 1.00 35.22 80 GLU A CA 1
ATOM 649 C C . GLU A 1 80 ? 43.812 -45.492 -46.986 1.00 35.22 80 GLU A C 1
ATOM 651 O O . GLU A 1 80 ? 42.962 -44.622 -46.810 1.00 35.22 80 GLU A O 1
ATOM 656 N N . LYS A 1 81 ? 44.900 -45.304 -47.737 1.00 39.31 81 LYS A N 1
ATOM 657 C CA . LYS A 1 81 ? 45.217 -44.134 -48.562 1.00 39.31 81 LYS A CA 1
ATOM 658 C C . LYS A 1 81 ? 45.179 -44.566 -50.029 1.00 39.31 81 LYS A C 1
ATOM 660 O O . LYS A 1 81 ? 45.816 -45.566 -50.337 1.00 39.31 81 LYS A O 1
ATOM 665 N N . ALA A 1 82 ? 44.585 -43.751 -50.893 1.00 35.81 82 ALA A N 1
ATOM 666 C CA . ALA A 1 82 ? 44.995 -43.479 -52.280 1.00 35.81 82 ALA A CA 1
ATOM 667 C C . ALA A 1 82 ? 44.132 -42.281 -52.738 1.00 35.81 82 ALA A C 1
ATOM 669 O O . ALA A 1 82 ? 42.920 -42.347 -52.579 1.00 35.81 82 ALA A O 1
ATOM 670 N N . ASP A 1 83 ? 44.645 -41.071 -52.962 1.00 33.78 83 ASP A N 1
ATOM 671 C CA . ASP A 1 83 ? 45.577 -40.564 -53.989 1.00 33.78 83 ASP A CA 1
ATOM 672 C C . ASP A 1 83 ? 44.823 -39.887 -55.157 1.00 33.78 83 ASP A C 1
ATOM 674 O O . ASP A 1 83 ? 43.820 -40.420 -55.623 1.00 33.78 83 ASP A O 1
ATOM 678 N N . LEU A 1 84 ? 45.374 -38.745 -55.608 1.00 38.69 84 LEU A N 1
ATOM 679 C CA . LEU A 1 84 ? 45.007 -37.891 -56.762 1.00 38.69 84 LEU A CA 1
ATOM 680 C C . LEU A 1 84 ? 43.693 -37.093 -56.609 1.00 38.69 84 LEU A C 1
ATOM 682 O O . LEU A 1 84 ? 42.640 -37.667 -56.390 1.00 38.69 84 LEU A O 1
ATOM 686 N N . GLY A 1 85 ? 43.596 -35.769 -56.733 1.00 31.80 85 GLY A N 1
ATOM 687 C CA . GLY A 1 85 ? 44.417 -34.685 -57.282 1.00 31.80 85 GLY A CA 1
ATOM 688 C C . GLY A 1 85 ? 43.449 -33.498 -57.546 1.00 31.80 85 GLY A C 1
ATOM 689 O O . GLY A 1 85 ? 42.244 -33.732 -57.625 1.00 31.80 85 GLY A O 1
ATOM 690 N N . PRO A 1 86 ? 43.914 -32.237 -57.595 1.00 48.00 86 PRO A N 1
ATOM 691 C CA . PRO A 1 86 ? 43.094 -31.041 -57.366 1.00 48.00 86 PRO A CA 1
ATOM 692 C C . PRO A 1 86 ? 42.347 -30.565 -58.623 1.00 48.00 86 PRO A C 1
ATOM 694 O O . PRO A 1 86 ? 42.867 -30.682 -59.728 1.00 48.00 86 PRO A O 1
ATOM 697 N N . SER A 1 87 ? 41.160 -29.979 -58.446 1.00 37.72 87 SER A N 1
ATOM 698 C CA . SER A 1 87 ? 40.483 -29.182 -59.474 1.00 37.72 87 SER A CA 1
ATOM 699 C C . SER A 1 87 ? 39.962 -27.905 -58.838 1.00 37.72 87 SER A C 1
ATOM 701 O O . SER A 1 87 ? 39.288 -27.930 -57.810 1.00 37.72 87 SER A O 1
ATOM 703 N N . GLU A 1 88 ? 40.369 -26.819 -59.466 1.00 39.78 88 GLU A N 1
ATOM 704 C CA . GLU A 1 88 ? 40.124 -25.424 -59.159 1.00 39.78 88 GLU A CA 1
ATOM 705 C C . GLU A 1 88 ? 38.678 -25.031 -59.511 1.00 39.78 88 GLU A C 1
ATOM 707 O O . GLU A 1 88 ? 37.979 -25.766 -60.209 1.00 39.78 88 GLU A O 1
ATOM 712 N N . ASP A 1 89 ? 38.286 -23.854 -59.021 1.00 38.50 89 ASP A N 1
ATOM 713 C CA . ASP A 1 89 ? 37.135 -23.048 -59.437 1.00 38.50 89 ASP A CA 1
ATOM 714 C C . ASP A 1 89 ? 35.720 -23.561 -59.125 1.00 38.50 89 ASP A C 1
ATOM 716 O O . ASP A 1 89 ? 35.057 -24.178 -59.944 1.00 38.50 89 ASP A O 1
ATOM 720 N N . GLU A 1 90 ? 35.181 -23.114 -57.988 1.00 45.41 90 GLU A N 1
ATOM 721 C CA . GLU A 1 90 ? 34.041 -22.192 -58.041 1.00 45.41 90 GLU A CA 1
ATOM 722 C C . GLU A 1 90 ? 34.178 -21.177 -56.903 1.00 45.41 90 GLU A C 1
ATOM 724 O O . GLU A 1 90 ? 34.105 -21.496 -55.714 1.00 45.41 90 GLU A O 1
ATOM 729 N N . ALA A 1 91 ? 34.423 -19.928 -57.293 1.00 42.28 91 ALA A N 1
ATOM 730 C CA . ALA A 1 91 ? 34.313 -18.773 -56.429 1.00 42.28 91 ALA A CA 1
ATOM 731 C C . ALA A 1 91 ? 32.879 -18.702 -55.891 1.00 42.28 91 ALA A C 1
ATOM 733 O O . ALA A 1 91 ? 31.969 -18.222 -56.566 1.00 42.28 91 ALA A O 1
ATOM 734 N N . LEU A 1 92 ? 32.682 -19.175 -54.659 1.00 39.06 92 LEU A N 1
ATOM 735 C CA . LEU A 1 92 ? 31.509 -18.813 -53.883 1.00 39.06 92 LEU A CA 1
ATOM 736 C C . LEU A 1 92 ? 31.557 -17.296 -53.713 1.00 39.06 92 LEU A C 1
ATOM 738 O O . LEU A 1 92 ? 32.357 -16.768 -52.940 1.00 39.06 92 LEU A O 1
ATOM 742 N N . GLN A 1 93 ? 30.719 -16.609 -54.485 1.00 41.97 93 GLN A N 1
ATOM 743 C CA . GLN A 1 93 ? 30.304 -15.247 -54.208 1.00 41.97 93 GLN A CA 1
ATOM 744 C C . GLN A 1 93 ? 29.766 -15.233 -52.777 1.00 41.97 93 GLN A C 1
ATOM 746 O O . GLN A 1 93 ? 28.616 -15.575 -52.511 1.00 41.97 93 GLN A O 1
ATOM 751 N N . VAL A 1 94 ? 30.628 -14.855 -51.840 1.00 47.81 94 VAL A N 1
ATOM 752 C CA . VAL A 1 94 ? 30.233 -14.211 -50.594 1.00 47.81 94 VAL A CA 1
ATOM 753 C C . VAL A 1 94 ? 29.693 -12.838 -50.985 1.00 47.81 94 VAL A C 1
ATOM 755 O O . VAL A 1 94 ? 30.349 -11.818 -50.810 1.00 47.81 94 VAL A O 1
ATOM 758 N N . GLU A 1 95 ? 28.519 -12.831 -51.622 1.00 46.88 95 GLU A N 1
ATOM 759 C CA . GLU A 1 95 ? 27.661 -11.657 -51.611 1.00 46.88 95 GLU A CA 1
ATOM 760 C C . GLU A 1 95 ? 27.394 -11.361 -50.139 1.00 46.88 95 GLU A C 1
ATOM 762 O O . GLU A 1 95 ? 26.927 -12.210 -49.373 1.00 46.88 95 GLU A O 1
ATOM 767 N N . ASP A 1 96 ? 27.828 -10.168 -49.773 1.00 54.31 96 ASP A N 1
ATOM 768 C CA . ASP A 1 96 ? 27.780 -9.537 -48.474 1.00 54.31 96 ASP A CA 1
ATOM 769 C C . ASP A 1 96 ? 26.329 -9.538 -47.969 1.00 54.31 96 ASP A C 1
ATOM 771 O O . ASP A 1 96 ? 25.552 -8.609 -48.182 1.00 54.31 96 ASP A O 1
ATOM 775 N N . MET A 1 97 ? 25.917 -10.633 -47.329 1.00 49.75 97 MET A N 1
ATOM 776 C CA . MET A 1 97 ? 24.706 -10.680 -46.519 1.00 49.75 97 MET A CA 1
ATOM 777 C C . MET A 1 97 ? 25.002 -9.916 -45.231 1.00 49.75 97 MET A C 1
ATOM 779 O O . MET A 1 97 ? 25.102 -10.504 -44.154 1.00 49.75 97 MET A O 1
ATOM 783 N N . GLU A 1 98 ? 25.159 -8.599 -45.344 1.00 61.75 98 GLU A N 1
ATOM 784 C CA . GLU A 1 98 ? 24.981 -7.703 -44.216 1.00 61.75 98 GLU A CA 1
ATOM 785 C C . GLU A 1 98 ? 23.513 -7.879 -43.785 1.00 61.75 98 GLU A C 1
ATOM 787 O O . GLU A 1 98 ? 22.594 -7.542 -44.544 1.00 61.75 98 GLU A O 1
ATOM 792 N N . PRO A 1 99 ? 23.229 -8.510 -42.628 1.00 59.97 99 PRO A N 1
ATOM 793 C CA . PRO A 1 99 ? 21.853 -8.635 -42.180 1.00 59.97 99 PRO A CA 1
ATOM 794 C C . PRO A 1 99 ? 21.298 -7.220 -41.997 1.00 59.97 99 PRO A C 1
ATOM 796 O O . PRO A 1 99 ? 22.040 -6.330 -41.577 1.00 59.97 99 PRO A O 1
ATOM 799 N N . PRO A 1 100 ? 20.007 -6.972 -42.265 1.00 58.00 100 PRO A N 1
ATOM 800 C CA . PRO A 1 100 ? 19.444 -5.650 -42.077 1.00 58.00 100 PRO A CA 1
ATOM 801 C C . PRO A 1 100 ? 19.509 -5.331 -40.578 1.00 58.00 100 PRO A C 1
ATOM 803 O O . PRO A 1 100 ? 18.725 -5.832 -39.777 1.00 58.00 100 PRO A O 1
ATOM 806 N N . VAL A 1 101 ? 20.494 -4.526 -40.184 1.00 59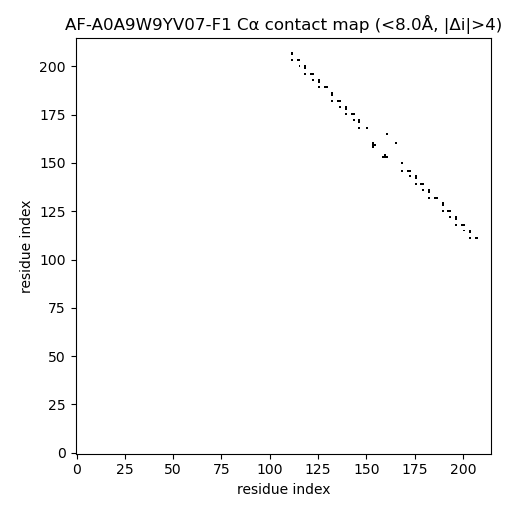.91 101 VAL A N 1
ATOM 807 C CA . VAL A 1 101 ? 20.716 -4.095 -38.795 1.00 59.91 101 VAL A CA 1
ATOM 808 C C . VAL A 1 101 ? 19.652 -3.061 -38.390 1.00 59.91 101 VAL A C 1
ATOM 810 O O . VAL A 1 101 ? 19.326 -2.896 -37.217 1.00 59.91 101 VAL A O 1
ATOM 813 N N . LEU A 1 102 ? 19.054 -2.395 -39.384 1.00 63.69 102 LEU A N 1
ATOM 814 C CA . LEU A 1 102 ? 18.116 -1.284 -39.216 1.00 63.69 102 LEU A CA 1
ATOM 815 C C . LEU A 1 102 ? 16.759 -1.677 -38.586 1.00 63.69 102 LEU A C 1
ATOM 817 O O . LEU A 1 102 ? 16.356 -0.987 -37.650 1.00 63.69 102 LEU A O 1
ATOM 821 N N . PRO A 1 103 ? 16.068 -2.763 -38.999 1.00 69.81 103 PRO A N 1
ATOM 822 C CA . PRO A 1 103 ? 14.797 -3.178 -38.395 1.00 69.81 103 PRO A CA 1
ATOM 823 C C . PRO A 1 103 ? 14.959 -3.652 -36.944 1.00 69.81 103 PRO A C 1
ATOM 825 O O . PRO A 1 103 ? 14.116 -3.386 -36.094 1.00 69.81 103 PRO A O 1
ATOM 828 N N . LEU A 1 104 ? 16.083 -4.303 -36.628 1.00 77.94 104 LEU A N 1
ATOM 829 C CA . LEU A 1 104 ? 16.361 -4.793 -35.276 1.00 77.94 104 LEU A CA 1
ATOM 830 C C . LEU A 1 104 ? 16.620 -3.640 -34.290 1.00 77.94 104 LEU A C 1
ATOM 832 O O . LEU A 1 104 ? 16.228 -3.712 -33.124 1.00 77.94 104 LEU A O 1
ATOM 836 N N . LEU A 1 105 ? 17.260 -2.562 -34.757 1.00 83.50 105 LEU A N 1
ATOM 837 C CA . LEU A 1 105 ? 17.500 -1.355 -33.963 1.00 83.50 105 LEU A CA 1
ATOM 838 C C . LEU A 1 105 ? 16.210 -0.564 -33.700 1.00 83.50 105 LEU A C 1
ATOM 840 O O . LEU A 1 105 ? 16.047 -0.048 -32.592 1.00 83.50 105 LEU A O 1
ATOM 844 N N . SER A 1 106 ? 15.290 -0.472 -34.669 1.00 84.62 106 SER A N 1
ATOM 845 C CA . SER A 1 106 ? 13.971 0.140 -34.441 1.00 84.62 106 SER A CA 1
ATOM 846 C C . SER A 1 106 ? 13.133 -0.668 -33.453 1.00 84.62 106 SER A C 1
ATOM 848 O O . SER A 1 106 ? 12.626 -0.094 -32.492 1.00 84.62 106 SER A O 1
ATOM 850 N N . ASP A 1 107 ? 13.097 -1.995 -33.595 1.00 89.81 107 ASP A N 1
ATOM 851 C CA . ASP A 1 107 ? 12.365 -2.877 -32.677 1.00 89.81 107 ASP A CA 1
ATOM 852 C C . ASP A 1 107 ? 12.902 -2.776 -31.238 1.00 89.81 107 ASP A C 1
ATOM 854 O O . ASP A 1 107 ? 12.146 -2.807 -30.261 1.00 89.81 107 ASP A O 1
ATOM 858 N N . LEU A 1 108 ? 14.223 -2.622 -31.086 1.00 90.25 108 LEU A N 1
ATOM 859 C CA . LEU A 1 108 ? 14.858 -2.429 -29.784 1.00 90.25 108 LEU A CA 1
ATOM 860 C C . LEU A 1 108 ? 14.467 -1.087 -29.147 1.00 90.25 108 LEU A C 1
ATOM 862 O O . LEU A 1 108 ? 14.182 -1.045 -27.948 1.00 90.25 108 LEU A O 1
ATOM 866 N N . ARG A 1 109 ? 14.427 -0.004 -29.933 1.00 91.75 109 ARG A N 1
ATOM 867 C CA . ARG A 1 109 ? 13.994 1.327 -29.469 1.00 91.75 109 ARG A CA 1
ATOM 868 C C . ARG A 1 109 ? 12.537 1.314 -29.021 1.00 91.75 109 ARG A C 1
ATOM 870 O O . ARG A 1 109 ? 12.239 1.806 -27.933 1.00 91.75 109 ARG A O 1
ATOM 877 N N . ASP A 1 110 ? 11.660 0.691 -29.801 1.00 93.94 110 ASP A N 1
ATOM 878 C CA . ASP A 1 110 ? 10.241 0.563 -29.462 1.00 93.94 110 ASP A CA 1
ATOM 879 C C . ASP A 1 110 ? 10.057 -0.224 -28.163 1.00 93.94 110 ASP A C 1
ATOM 881 O O . ASP A 1 110 ? 9.298 0.169 -27.273 1.00 93.94 110 ASP A O 1
ATOM 885 N N . ARG A 1 111 ? 10.814 -1.311 -27.990 1.00 94.56 111 ARG A N 1
ATOM 886 C CA . ARG A 1 111 ? 10.761 -2.114 -26.766 1.00 94.56 111 ARG A CA 1
ATOM 887 C C . ARG A 1 111 ? 11.264 -1.360 -25.534 1.00 94.56 111 ARG A C 1
ATOM 889 O O . ARG A 1 111 ? 10.681 -1.512 -24.461 1.00 94.56 111 ARG A O 1
ATOM 896 N N . ILE A 1 112 ? 12.307 -0.544 -25.677 1.00 94.75 112 ILE A N 1
ATOM 897 C CA . ILE A 1 112 ? 12.810 0.335 -24.608 1.00 94.75 112 ILE A CA 1
ATOM 898 C C . ILE A 1 112 ? 11.755 1.369 -24.222 1.00 94.75 112 ILE A C 1
ATOM 900 O O . ILE A 1 112 ? 11.488 1.538 -23.033 1.00 94.75 112 ILE A O 1
ATOM 904 N N . ALA A 1 113 ? 11.089 1.989 -25.200 1.00 95.69 113 ALA A N 1
ATOM 905 C CA . ALA A 1 113 ? 9.998 2.923 -24.933 1.00 95.69 113 ALA A CA 1
ATOM 906 C C . ALA A 1 113 ? 8.849 2.248 -24.158 1.00 95.69 113 ALA A C 1
ATOM 908 O O . ALA A 1 113 ? 8.405 2.758 -23.128 1.00 95.69 113 ALA A O 1
ATOM 909 N N . VAL A 1 114 ? 8.428 1.050 -24.583 1.00 97.38 114 VAL A N 1
ATOM 910 C CA . VAL A 1 114 ? 7.391 0.264 -23.889 1.00 97.38 114 VAL A CA 1
ATOM 911 C C . VAL A 1 114 ? 7.799 -0.085 -22.452 1.00 97.38 114 VAL A C 1
ATOM 913 O O . VAL A 1 114 ? 6.958 -0.047 -21.546 1.00 97.38 114 VAL A O 1
ATOM 916 N N . GLU A 1 115 ? 9.068 -0.425 -22.212 1.00 95.75 115 GLU A N 1
ATOM 917 C CA . GLU A 1 115 ? 9.564 -0.727 -20.864 1.00 95.75 115 GLU A CA 1
ATOM 918 C C . GLU A 1 115 ? 9.649 0.538 -19.989 1.00 95.75 115 GLU A C 1
ATOM 920 O O . GLU A 1 115 ? 9.264 0.486 -18.818 1.00 95.75 115 GLU A O 1
ATOM 925 N N . GLY A 1 116 ? 10.026 1.691 -20.550 1.00 97.44 116 GLY A N 1
ATOM 926 C CA . GLY A 1 116 ? 9.976 2.992 -19.868 1.00 97.44 116 GLY A CA 1
ATOM 927 C C . GLY A 1 116 ? 8.557 3.388 -19.440 1.00 97.44 116 GLY A C 1
ATOM 928 O O . GLY A 1 116 ? 8.317 3.785 -18.292 1.00 97.44 116 GLY A O 1
ATOM 929 N N . ASP A 1 117 ? 7.583 3.175 -20.320 1.00 98.12 117 ASP A N 1
ATOM 930 C CA . ASP A 1 117 ? 6.164 3.354 -20.019 1.00 98.12 117 ASP A CA 1
ATOM 931 C C . ASP A 1 117 ? 5.684 2.404 -18.909 1.00 98.12 117 ASP A C 1
ATOM 933 O O . ASP A 1 117 ? 4.928 2.793 -18.010 1.00 98.12 117 ASP A O 1
ATOM 937 N N . ALA A 1 118 ? 6.123 1.143 -18.943 1.00 97.81 118 ALA A N 1
ATOM 938 C CA . ALA A 1 118 ? 5.790 0.159 -17.918 1.00 97.81 118 ALA A CA 1
ATOM 939 C C . ALA A 1 118 ? 6.369 0.542 -16.547 1.00 97.81 118 ALA A C 1
ATOM 941 O O . ALA A 1 118 ? 5.653 0.468 -15.544 1.00 97.81 118 ALA A O 1
ATOM 942 N N . ILE A 1 119 ? 7.617 1.016 -16.504 1.00 97.94 119 ILE A N 1
ATOM 943 C CA . ILE A 1 119 ? 8.260 1.537 -15.291 1.00 97.94 119 ILE A CA 1
ATOM 944 C C . ILE A 1 119 ? 7.477 2.731 -14.739 1.00 97.94 119 ILE A C 1
ATOM 946 O O . ILE A 1 119 ? 7.197 2.786 -13.539 1.00 97.94 119 ILE A O 1
ATOM 950 N N . THR A 1 120 ? 7.056 3.656 -15.603 1.00 98.38 120 THR A N 1
ATOM 951 C CA . THR A 1 120 ? 6.256 4.822 -15.199 1.00 98.38 120 THR A CA 1
ATOM 952 C C . THR A 1 120 ? 4.934 4.397 -14.558 1.00 98.38 120 THR A C 1
ATOM 954 O O . THR A 1 120 ? 4.605 4.830 -13.449 1.00 98.38 120 THR A O 1
ATOM 957 N N . ARG A 1 121 ? 4.204 3.468 -15.190 1.00 98.50 121 ARG A N 1
ATOM 958 C CA . ARG A 1 121 ? 2.960 2.909 -14.633 1.00 98.50 121 ARG A CA 1
ATOM 959 C C . ARG A 1 121 ? 3.185 2.206 -13.293 1.00 98.50 121 ARG A C 1
ATOM 961 O O . ARG A 1 121 ? 2.388 2.370 -12.367 1.00 98.50 121 ARG A O 1
ATOM 968 N N . ALA A 1 122 ? 4.268 1.448 -13.162 1.00 98.19 122 ALA A N 1
ATOM 969 C CA . ALA A 1 122 ? 4.586 0.734 -11.932 1.00 98.19 122 ALA A CA 1
ATOM 970 C C . ALA A 1 122 ? 4.971 1.685 -10.781 1.00 98.19 122 ALA A C 1
ATOM 972 O O . ALA A 1 122 ? 4.521 1.499 -9.647 1.00 98.19 122 ALA A O 1
ATOM 973 N N . LYS A 1 123 ? 5.707 2.767 -11.066 1.00 98.38 123 LYS A N 1
ATOM 974 C CA . LYS A 1 123 ? 5.974 3.849 -10.102 1.00 98.38 123 LYS A CA 1
ATOM 975 C C . LYS A 1 123 ? 4.683 4.482 -9.590 1.00 98.38 123 LYS A C 1
ATOM 977 O O . LYS A 1 123 ? 4.516 4.684 -8.384 1.00 98.38 123 LYS A O 1
ATOM 982 N N . GLU A 1 124 ? 3.741 4.775 -10.484 1.00 98.44 124 GLU A N 1
ATOM 983 C CA . GLU A 1 124 ? 2.438 5.303 -10.082 1.00 98.44 124 GLU A CA 1
ATOM 984 C C . GLU A 1 124 ? 1.652 4.327 -9.210 1.00 98.44 124 GLU A C 1
ATOM 986 O O . GLU A 1 124 ? 1.038 4.749 -8.224 1.00 98.44 124 GLU A O 1
ATOM 991 N N . PHE A 1 125 ? 1.676 3.038 -9.554 1.00 98.06 125 PHE A N 1
ATOM 992 C CA . PHE A 1 125 ? 1.053 1.990 -8.756 1.00 98.06 125 PHE A CA 1
ATOM 993 C C . PHE A 1 125 ? 1.619 1.977 -7.332 1.00 98.06 125 PHE A C 1
ATOM 995 O O . PHE A 1 125 ? 0.847 2.099 -6.380 1.00 98.06 125 PHE A O 1
ATOM 1002 N N . LEU A 1 126 ? 2.946 1.960 -7.164 1.00 98.12 126 LEU A N 1
ATOM 1003 C CA . LEU A 1 126 ? 3.566 2.015 -5.835 1.00 98.12 126 LEU A CA 1
ATOM 1004 C C . LEU A 1 126 ? 3.223 3.307 -5.084 1.00 98.12 126 LEU A C 1
ATOM 1006 O O . LEU A 1 126 ? 2.978 3.277 -3.878 1.00 98.12 126 LEU A O 1
ATOM 1010 N N . ARG A 1 127 ? 3.119 4.447 -5.778 1.00 98.31 127 ARG A N 1
ATOM 1011 C CA . ARG A 1 127 ? 2.678 5.712 -5.166 1.00 98.31 127 ARG A CA 1
ATOM 1012 C C . ARG A 1 127 ? 1.223 5.655 -4.689 1.00 98.31 127 ARG A C 1
ATOM 1014 O O . ARG A 1 127 ? 0.873 6.293 -3.693 1.00 98.31 127 ARG A O 1
ATOM 1021 N N . ARG A 1 128 ? 0.341 4.948 -5.402 1.00 98.25 128 ARG A N 1
ATOM 1022 C CA . ARG A 1 128 ? -1.048 4.706 -4.969 1.00 98.25 128 ARG A CA 1
ATOM 1023 C C . ARG A 1 128 ? -1.079 3.758 -3.770 1.00 98.25 128 ARG A C 1
ATOM 1025 O O . ARG A 1 128 ? -1.738 4.088 -2.789 1.00 98.25 128 ARG A O 1
ATOM 1032 N N . GLN A 1 129 ? -0.310 2.669 -3.809 1.00 97.56 129 GLN A N 1
ATOM 1033 C CA . GLN A 1 129 ? -0.194 1.724 -2.694 1.00 97.56 129 GLN A CA 1
ATOM 1034 C C . GLN A 1 129 ? 0.327 2.405 -1.428 1.00 97.56 129 GLN A C 1
ATOM 1036 O O . GLN A 1 129 ? -0.303 2.297 -0.384 1.00 97.56 129 GLN A O 1
ATOM 1041 N N . ARG A 1 130 ? 1.365 3.245 -1.532 1.00 97.88 130 ARG A N 1
ATOM 1042 C CA . ARG A 1 130 ? 1.895 4.020 -0.397 1.00 97.88 130 ARG A CA 1
ATOM 1043 C C . ARG A 1 130 ? 0.844 4.894 0.269 1.00 97.88 130 ARG A C 1
ATOM 1045 O O . ARG A 1 130 ? 0.699 4.860 1.483 1.00 97.88 130 ARG A O 1
ATOM 1052 N N . ARG A 1 131 ? 0.071 5.637 -0.523 1.00 98.19 131 ARG A N 1
ATOM 1053 C CA . ARG A 1 131 ? -1.035 6.457 -0.004 1.00 98.19 131 ARG A CA 1
ATOM 1054 C C . ARG A 1 131 ? -2.169 5.614 0.576 1.00 98.19 131 ARG A C 1
ATOM 1056 O O . ARG A 1 131 ? -2.902 6.085 1.437 1.00 98.19 131 ARG A O 1
ATOM 1063 N N . SER A 1 132 ? -2.367 4.398 0.075 1.00 98.12 132 SER A N 1
ATOM 1064 C CA . SER A 1 132 ? -3.338 3.457 0.633 1.00 98.12 132 SER A CA 1
ATOM 1065 C C . SER A 1 132 ? -2.890 2.959 2.006 1.00 98.12 132 SER A C 1
ATOM 1067 O O . SER A 1 132 ? -3.628 3.115 2.973 1.00 98.12 132 SER A O 1
ATOM 1069 N N . VAL A 1 133 ? -1.650 2.470 2.104 1.00 98.12 133 VAL A N 1
ATOM 1070 C CA . VAL A 1 133 ? -1.024 2.007 3.349 1.00 98.12 133 VAL A CA 1
ATOM 1071 C C . VAL A 1 133 ? -1.017 3.110 4.401 1.00 98.12 133 VAL A C 1
ATOM 1073 O O . VAL A 1 133 ? -1.490 2.878 5.501 1.00 98.12 133 VAL A O 1
ATOM 1076 N N . GLN A 1 134 ? -0.605 4.332 4.055 1.00 98.25 134 GLN A N 1
ATOM 1077 C CA . GLN A 1 134 ? -0.609 5.463 4.994 1.00 98.25 134 GLN A CA 1
ATOM 1078 C C . GLN A 1 134 ? -2.000 5.760 5.566 1.00 98.25 134 GLN A C 1
ATOM 1080 O O . GLN A 1 134 ? -2.137 6.050 6.751 1.00 98.25 134 GLN A O 1
ATOM 1085 N N . ARG A 1 135 ? -3.048 5.677 4.736 1.00 98.50 135 ARG A N 1
ATOM 1086 C CA . ARG A 1 135 ? -4.429 5.868 5.202 1.00 98.50 135 ARG A CA 1
ATOM 1087 C C . ARG A 1 135 ? -4.882 4.734 6.116 1.00 98.50 135 ARG A C 1
ATOM 1089 O O . ARG A 1 135 ? -5.527 5.010 7.120 1.00 98.50 135 ARG A O 1
ATOM 1096 N N . ARG A 1 136 ? -4.543 3.486 5.777 1.00 98.19 136 ARG A N 1
ATOM 1097 C CA . ARG A 1 136 ? -4.845 2.312 6.609 1.00 98.19 136 ARG A CA 1
ATOM 1098 C C . ARG A 1 136 ? -4.105 2.375 7.948 1.00 98.19 136 ARG A C 1
ATOM 1100 O O . ARG A 1 136 ? -4.739 2.182 8.970 1.00 98.19 136 ARG A O 1
ATOM 1107 N N . GLN A 1 137 ? -2.824 2.749 7.956 1.00 98.44 137 GLN A N 1
ATOM 1108 C CA . GLN A 1 137 ? -2.030 2.951 9.175 1.00 98.44 137 GLN A CA 1
ATOM 1109 C C . GLN A 1 137 ? -2.639 4.019 10.086 1.00 98.44 137 GLN A C 1
ATOM 1111 O O . GLN A 1 137 ? -2.856 3.756 11.261 1.00 98.44 137 GLN A O 1
ATOM 1116 N N . ALA A 1 138 ? -2.989 5.188 9.541 1.00 98.50 138 ALA A N 1
ATOM 1117 C CA . ALA A 1 138 ? -3.636 6.238 10.327 1.00 98.50 138 ALA A CA 1
ATOM 1118 C C . ALA A 1 138 ? -4.980 5.769 10.915 1.00 98.50 138 ALA A C 1
ATOM 1120 O O . ALA A 1 138 ? -5.246 5.968 12.097 1.00 98.50 138 ALA A O 1
ATOM 1121 N N . ALA A 1 139 ? -5.803 5.087 10.112 1.00 98.44 139 ALA A N 1
ATOM 1122 C CA . ALA A 1 139 ? -7.070 4.531 10.579 1.00 98.44 139 ALA A CA 1
ATOM 1123 C C . ALA A 1 139 ? -6.878 3.441 11.648 1.00 98.44 139 ALA A C 1
ATOM 1125 O O . ALA A 1 139 ? -7.651 3.382 12.601 1.00 98.44 139 ALA A O 1
ATOM 1126 N N . LEU A 1 140 ? -5.848 2.603 11.513 1.00 98.50 140 LEU A N 1
ATOM 1127 C CA . LEU A 1 140 ? -5.491 1.569 12.480 1.00 98.50 140 LEU A CA 1
ATOM 1128 C C . LEU A 1 140 ? -5.043 2.184 13.811 1.00 98.50 140 LEU A C 1
ATOM 1130 O O . LEU A 1 140 ? -5.499 1.757 14.870 1.00 98.50 140 LEU A O 1
ATOM 1134 N N . GLU A 1 141 ? -4.188 3.207 13.772 1.00 98.38 141 GLU A N 1
ATOM 1135 C CA . GLU A 1 141 ? -3.767 3.945 14.966 1.00 98.38 141 GLU A CA 1
ATOM 1136 C C . GLU A 1 141 ? -4.957 4.589 15.680 1.00 98.38 141 GLU A C 1
ATOM 1138 O O . GLU A 1 141 ? -5.069 4.506 16.904 1.00 98.38 141 GLU A O 1
ATOM 1143 N N . ASP A 1 142 ? -5.863 5.210 14.927 1.00 98.50 142 ASP A N 1
ATOM 1144 C CA . ASP A 1 142 ? -7.055 5.835 15.491 1.00 98.50 142 ASP A CA 1
ATOM 1145 C C . ASP A 1 142 ? -8.014 4.795 16.082 1.00 98.50 142 ASP A C 1
ATOM 1147 O O . ASP A 1 142 ? -8.493 4.977 17.202 1.00 98.50 142 ASP A O 1
ATOM 1151 N N . ALA A 1 143 ? -8.203 3.654 15.414 1.00 98.25 143 ALA A N 1
ATOM 1152 C CA . ALA A 1 143 ? -8.991 2.545 15.943 1.00 98.25 143 ALA A CA 1
ATOM 1153 C C . ALA A 1 143 ? -8.365 1.931 17.211 1.00 98.25 143 ALA A C 1
ATOM 1155 O O . ALA A 1 143 ? -9.082 1.615 18.160 1.00 98.25 143 ALA A O 1
ATOM 11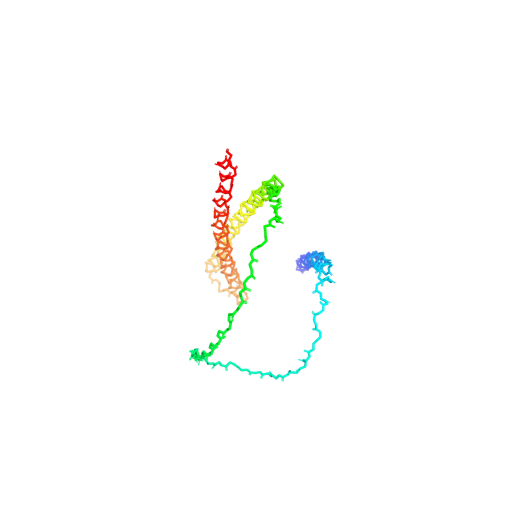56 N N . ARG A 1 144 ? -7.029 1.818 17.292 1.00 98.12 144 ARG A N 1
ATOM 1157 C CA . ARG A 1 144 ? -6.326 1.379 18.515 1.00 98.12 144 ARG A CA 1
ATOM 1158 C C . ARG A 1 144 ? -6.525 2.362 19.671 1.00 98.12 144 ARG A C 1
ATOM 1160 O O . ARG A 1 144 ? -6.731 1.932 20.811 1.00 98.12 144 ARG A O 1
ATOM 1167 N N . LYS A 1 145 ? -6.492 3.672 19.401 1.00 97.69 145 LYS A N 1
ATOM 1168 C CA . LYS A 1 145 ? -6.793 4.704 20.410 1.00 97.69 145 LYS A CA 1
ATOM 1169 C C . LYS A 1 145 ? -8.241 4.600 20.887 1.00 97.69 145 LYS A C 1
ATOM 1171 O O . LYS A 1 145 ? -8.475 4.626 22.092 1.00 97.69 145 LYS A O 1
ATOM 1176 N N . GLU A 1 146 ? -9.196 4.453 19.970 1.00 97.12 146 GLU A N 1
ATOM 1177 C CA . GLU A 1 146 ? -10.618 4.303 20.299 1.00 97.12 146 GLU A CA 1
ATOM 1178 C C . GLU A 1 146 ? -10.872 3.047 21.139 1.00 97.12 146 GLU A C 1
ATOM 1180 O O . GLU A 1 146 ? -11.456 3.142 22.215 1.00 97.12 146 GLU A O 1
ATOM 1185 N N . TRP A 1 147 ? -10.321 1.901 20.736 1.00 96.44 147 TRP A N 1
ATOM 1186 C CA . TRP A 1 147 ? -10.414 0.656 21.500 1.00 96.44 147 TRP A CA 1
ATOM 1187 C C . TRP A 1 147 ? -9.845 0.789 22.921 1.00 96.44 147 TRP A C 1
ATOM 1189 O O . TRP A 1 147 ? -10.458 0.348 23.896 1.00 96.44 147 TRP A O 1
ATOM 1199 N N . THR A 1 148 ? -8.690 1.446 23.061 1.00 95.19 148 THR A N 1
ATOM 1200 C CA . THR A 1 148 ? -8.064 1.696 24.371 1.00 95.19 148 THR A CA 1
ATOM 1201 C C . THR A 1 148 ? -8.934 2.615 25.232 1.00 95.19 148 THR A C 1
ATOM 1203 O O . THR A 1 148 ? -9.096 2.390 26.436 1.00 95.19 148 THR A O 1
ATOM 1206 N N . ASN A 1 149 ? -9.538 3.634 24.619 1.00 94.12 149 ASN A N 1
ATOM 1207 C CA . ASN A 1 149 ? -10.473 4.527 25.290 1.00 94.12 149 ASN A CA 1
ATOM 1208 C C . ASN A 1 149 ? -11.723 3.776 25.754 1.00 94.12 149 ASN A C 1
ATOM 1210 O O . ASN A 1 149 ? -12.110 3.926 26.911 1.00 94.12 149 ASN A O 1
ATOM 1214 N N . ASP A 1 150 ? -12.307 2.920 24.921 1.00 91.69 150 ASP A N 1
ATOM 1215 C CA . ASP A 1 150 ? -13.463 2.104 25.291 1.00 91.69 150 ASP A CA 1
ATOM 1216 C C . ASP A 1 150 ? -13.133 1.160 26.445 1.00 91.69 150 ASP A C 1
ATOM 1218 O O . ASP A 1 150 ? -13.871 1.106 27.433 1.00 91.69 150 ASP A O 1
ATOM 1222 N N . MET A 1 151 ? -11.990 0.475 26.391 1.00 90.12 151 MET A N 1
ATOM 1223 C CA . MET A 1 151 ? -11.502 -0.333 27.508 1.00 90.12 151 MET A CA 1
ATOM 1224 C C . MET A 1 151 ? -11.389 0.508 28.787 1.00 90.12 151 MET A C 1
ATOM 1226 O O . MET A 1 151 ? -12.010 0.182 29.802 1.00 90.12 151 MET A O 1
ATOM 1230 N N . SER A 1 152 ? -10.671 1.634 28.741 1.00 89.94 152 SER A N 1
ATOM 1231 C CA . SER A 1 152 ? -10.448 2.492 29.914 1.00 89.94 152 SER A CA 1
ATOM 1232 C C . SER A 1 152 ? -11.737 3.093 30.489 1.00 89.94 152 SER A C 1
ATOM 1234 O O . SER A 1 152 ? -11.903 3.116 31.709 1.00 89.94 152 SER A O 1
ATOM 1236 N N . GLN A 1 153 ? -12.693 3.507 29.651 1.00 87.31 153 GLN A N 1
ATOM 1237 C CA . GLN A 1 153 ? -13.992 4.019 30.097 1.00 87.31 153 GLN A CA 1
ATOM 1238 C C . GLN A 1 153 ? -14.816 2.955 30.822 1.00 87.31 153 GLN A C 1
ATOM 1240 O O . GLN A 1 153 ? -15.519 3.270 31.787 1.00 87.31 153 GLN A O 1
ATOM 1245 N N . ASN A 1 154 ? -14.737 1.697 30.383 1.00 83.69 154 ASN A N 1
ATOM 1246 C CA . ASN A 1 154 ? -15.417 0.597 31.057 1.00 83.69 154 ASN A CA 1
ATOM 1247 C C . ASN A 1 154 ? -14.799 0.321 32.439 1.00 83.69 154 ASN A C 1
ATOM 1249 O O . ASN A 1 154 ? -15.544 0.173 33.409 1.00 83.69 154 ASN A O 1
ATOM 1253 N N . PHE A 1 155 ? -13.467 0.364 32.564 1.00 79.94 155 PHE A N 1
ATOM 1254 C CA . PHE A 1 155 ? -12.790 0.247 33.863 1.00 79.94 155 PHE A CA 1
ATOM 1255 C C . PHE A 1 155 ? -13.091 1.433 34.793 1.00 79.94 155 PHE A C 1
ATOM 1257 O O . PHE A 1 155 ? -13.415 1.234 35.964 1.00 79.94 155 PHE A O 1
ATOM 1264 N N . ALA A 1 156 ? -13.066 2.665 34.274 1.00 81.94 156 ALA A N 1
ATOM 1265 C CA . ALA A 1 156 ? -13.310 3.883 35.049 1.00 81.94 156 ALA A CA 1
ATOM 1266 C C . ALA A 1 156 ? -14.738 3.967 35.619 1.00 81.94 156 ALA A C 1
ATOM 1268 O O . ALA A 1 156 ? -14.960 4.575 36.664 1.00 81.94 156 ALA A O 1
ATOM 1269 N N . ARG A 1 157 ? -15.722 3.337 34.963 1.00 81.62 157 ARG A N 1
ATOM 1270 C CA . ARG A 1 157 ? -17.113 3.278 35.444 1.00 81.62 157 ARG A CA 1
ATOM 1271 C C . ARG A 1 157 ? -17.337 2.253 36.560 1.00 81.62 157 ARG A C 1
ATOM 1273 O O . ARG A 1 157 ? -18.466 2.143 37.039 1.00 81.62 157 ARG A O 1
ATOM 1280 N N . GLY A 1 158 ? -16.309 1.495 36.956 1.00 72.88 158 GLY A N 1
ATOM 1281 C CA . GLY A 1 158 ? -16.365 0.530 38.060 1.00 72.88 158 GLY A CA 1
ATOM 1282 C C . GLY A 1 158 ? -17.329 -0.639 37.835 1.00 72.88 158 GLY A C 1
ATOM 1283 O O . GLY A 1 158 ? -17.647 -1.364 38.775 1.00 72.88 158 GLY A O 1
ATOM 1284 N N . LYS A 1 159 ? -17.828 -0.820 36.606 1.00 71.81 159 LYS A N 1
ATOM 1285 C CA . LYS A 1 159 ? -18.728 -1.916 36.246 1.00 71.81 159 LYS A CA 1
ATOM 1286 C C . LYS A 1 159 ? -17.932 -2.948 35.457 1.00 71.81 159 LYS A C 1
ATOM 1288 O O . LYS A 1 159 ? -17.375 -2.580 34.423 1.00 71.81 159 LYS A O 1
ATOM 1293 N N . PRO A 1 160 ? -17.882 -4.216 35.900 1.00 73.62 160 PRO A N 1
ATOM 1294 C CA . PRO A 1 160 ? -17.244 -5.256 35.110 1.00 73.62 160 PRO A CA 1
ATOM 1295 C C . PRO A 1 160 ? -17.914 -5.326 33.736 1.00 73.62 160 PRO A C 1
ATOM 1297 O O . PRO A 1 160 ? -19.144 -5.248 33.625 1.00 73.62 160 PRO A O 1
ATOM 1300 N N . LEU A 1 161 ? -17.093 -5.441 32.690 1.00 82.06 161 LEU A N 1
ATOM 1301 C CA . LEU A 1 161 ? -17.570 -5.650 31.329 1.00 82.06 161 LEU A CA 1
ATOM 1302 C C . LEU A 1 161 ? -18.517 -6.853 31.318 1.00 82.06 161 LEU A C 1
ATOM 1304 O O . LEU A 1 161 ? -18.213 -7.909 31.874 1.00 82.06 161 LEU A O 1
ATOM 1308 N N . SER A 1 162 ? -19.669 -6.706 30.661 1.00 86.62 162 SER A N 1
ATOM 1309 C CA . SER A 1 162 ? -20.476 -7.878 30.324 1.00 86.62 162 SER A CA 1
ATOM 1310 C C . SER A 1 162 ? -19.609 -8.840 29.513 1.00 86.62 162 SER A C 1
ATOM 1312 O O . SER A 1 162 ? -18.875 -8.386 28.638 1.00 86.62 162 SER A O 1
ATOM 1314 N N . SER A 1 163 ? -19.728 -10.149 29.747 1.00 87.94 163 SER A N 1
ATOM 1315 C CA . SER A 1 163 ? -18.995 -11.167 28.978 1.00 87.94 163 SER A CA 1
ATOM 1316 C C . SER A 1 163 ? -19.121 -10.954 27.463 1.00 87.94 163 SER A C 1
ATOM 1318 O O . SER A 1 163 ? -18.134 -11.053 26.743 1.00 87.94 163 SER A O 1
ATOM 1320 N N . ARG A 1 164 ? -20.299 -10.534 26.980 1.00 90.12 164 ARG A N 1
ATOM 1321 C CA . ARG A 1 164 ? -20.502 -10.194 25.565 1.00 90.12 164 ARG A CA 1
ATOM 1322 C C . ARG A 1 164 ? -19.645 -9.009 25.103 1.00 90.12 164 ARG A C 1
ATOM 1324 O O . ARG A 1 164 ? -19.115 -9.048 24.000 1.00 90.12 164 ARG A O 1
ATOM 1331 N N . ASN A 1 165 ? -19.527 -7.966 25.923 1.00 89.19 165 ASN A N 1
ATOM 1332 C CA . ASN A 1 165 ? -18.737 -6.778 25.594 1.00 89.19 165 ASN A CA 1
ATOM 1333 C C . ASN A 1 165 ? -17.236 -7.062 25.692 1.00 89.19 165 ASN A C 1
ATOM 1335 O O . ASN A 1 165 ? -16.479 -6.555 24.875 1.00 89.19 165 ASN A O 1
ATOM 1339 N N . ALA A 1 166 ? -16.815 -7.883 26.657 1.00 90.06 166 ALA A N 1
ATOM 1340 C CA . ALA A 1 166 ? -15.429 -8.325 26.770 1.00 90.06 166 ALA A CA 1
ATOM 1341 C C . ALA A 1 166 ? -15.000 -9.129 25.532 1.00 90.06 166 ALA A C 1
ATOM 1343 O O . ALA A 1 166 ? -13.986 -8.804 24.928 1.00 90.06 166 ALA A O 1
ATOM 1344 N N . ASN A 1 167 ? -15.819 -10.097 25.099 1.00 93.00 167 ASN A N 1
ATOM 1345 C CA . ASN A 1 167 ? -15.548 -10.876 23.887 1.00 93.00 167 ASN A CA 1
ATOM 1346 C C . ASN A 1 167 ? -15.503 -9.984 22.640 1.00 93.00 167 ASN A C 1
ATOM 1348 O O . ASN A 1 167 ? -14.603 -10.117 21.826 1.00 93.00 167 ASN A O 1
ATOM 1352 N N . PHE A 1 168 ? -16.435 -9.034 22.518 1.00 94.00 168 PHE A N 1
ATOM 1353 C CA . PHE A 1 168 ? -16.438 -8.095 21.396 1.00 94.00 168 PHE A CA 1
ATOM 1354 C C . PHE A 1 168 ? -15.171 -7.231 21.348 1.00 94.00 168 PHE A C 1
ATOM 1356 O O . PHE A 1 168 ? -14.606 -7.041 20.277 1.00 94.00 168 PHE A O 1
ATOM 1363 N N . LEU A 1 169 ? -14.715 -6.702 22.488 1.00 94.25 169 LEU A N 1
ATOM 1364 C CA . LEU A 1 169 ? -13.490 -5.903 22.529 1.00 94.25 169 LEU A CA 1
ATOM 1365 C C . LEU A 1 169 ? -12.253 -6.753 22.229 1.00 94.25 169 LEU A C 1
ATOM 1367 O O . LEU A 1 169 ? -11.346 -6.261 21.563 1.00 94.25 169 LEU A O 1
ATOM 1371 N N . GLU A 1 170 ? -12.218 -8.013 22.653 1.00 94.88 170 GLU A N 1
ATOM 1372 C CA . GLU A 1 170 ? -11.130 -8.919 22.276 1.00 94.88 170 GLU A CA 1
ATOM 1373 C C . GLU A 1 170 ? -11.149 -9.228 20.770 1.00 94.88 170 GLU A C 1
ATOM 1375 O O . GLU A 1 170 ? -10.113 -9.126 20.124 1.00 94.88 170 GLU A O 1
ATOM 1380 N N . ASP A 1 171 ? -12.321 -9.478 20.177 1.00 96.88 171 ASP A N 1
ATOM 1381 C CA . ASP A 1 171 ? -12.470 -9.665 18.724 1.00 96.88 171 ASP A CA 1
ATOM 1382 C C . ASP A 1 171 ? -12.043 -8.421 17.923 1.00 96.88 171 ASP A C 1
ATOM 1384 O O . ASP A 1 171 ? -11.541 -8.519 16.804 1.00 96.88 171 ASP A O 1
ATOM 1388 N N . VAL A 1 172 ? -12.274 -7.218 18.458 1.00 97.12 172 VAL A N 1
ATOM 1389 C CA . VAL A 1 172 ? -11.783 -5.982 17.834 1.00 97.12 172 VAL A CA 1
ATOM 1390 C C . VAL A 1 172 ? -10.262 -5.928 17.912 1.00 97.12 172 VAL A C 1
ATOM 1392 O O . VAL A 1 172 ? -9.622 -5.620 16.912 1.00 97.12 172 VAL A O 1
ATOM 1395 N N . ARG A 1 173 ? -9.675 -6.259 19.065 1.00 97.19 173 ARG A N 1
ATOM 1396 C CA . ARG A 1 173 ? -8.221 -6.283 19.243 1.00 97.19 173 ARG A CA 1
ATOM 1397 C C . ARG A 1 173 ? -7.548 -7.241 18.263 1.00 97.19 173 ARG A C 1
ATOM 1399 O O . ARG A 1 173 ? -6.604 -6.831 17.595 1.00 97.19 173 ARG A O 1
ATOM 1406 N N . THR A 1 174 ? -8.051 -8.468 18.138 1.00 98.06 174 THR A N 1
ATOM 1407 C CA . THR A 1 174 ? -7.484 -9.461 17.213 1.00 98.06 174 THR A CA 1
ATOM 1408 C C . THR A 1 174 ? -7.519 -8.967 15.771 1.00 98.06 174 THR A C 1
ATOM 1410 O O . THR A 1 174 ? -6.513 -9.061 15.078 1.00 98.06 174 THR A O 1
ATOM 1413 N N . ARG A 1 175 ? -8.613 -8.330 15.340 1.00 98.12 175 ARG A N 1
ATOM 1414 C CA . ARG A 1 175 ? -8.706 -7.728 13.997 1.00 98.12 175 ARG A CA 1
ATOM 1415 C C . ARG A 1 175 ? -7.735 -6.571 13.774 1.00 98.12 175 ARG 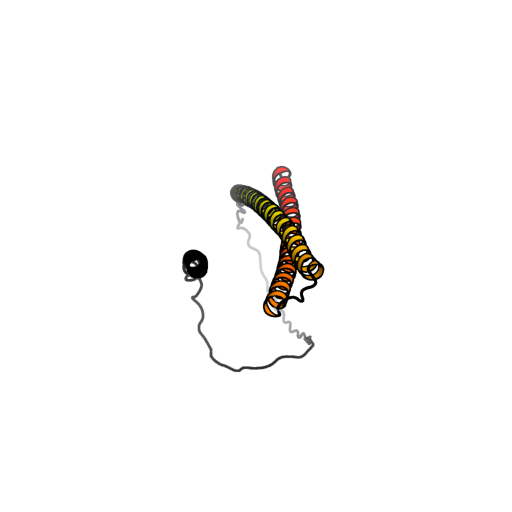A C 1
ATOM 1417 O O . ARG A 1 175 ? -7.257 -6.393 12.659 1.00 98.12 175 ARG A O 1
ATOM 1424 N N . LEU A 1 176 ? -7.463 -5.763 14.800 1.00 98.25 176 LEU A N 1
ATOM 1425 C CA . LEU A 1 176 ? -6.461 -4.694 14.705 1.00 98.25 176 LEU A CA 1
ATOM 1426 C C . LEU A 1 176 ? -5.049 -5.281 14.557 1.00 98.25 176 LEU A C 1
ATOM 1428 O O . LEU A 1 176 ? -4.251 -4.755 13.787 1.00 98.25 176 LEU A O 1
ATOM 1432 N N . ASP A 1 177 ? -4.759 -6.379 15.255 1.00 98.25 177 ASP A N 1
ATOM 1433 C CA . ASP A 1 177 ? -3.476 -7.081 15.153 1.00 98.25 177 ASP A CA 1
ATOM 1434 C C . ASP A 1 177 ? -3.316 -7.789 13.788 1.00 98.25 177 ASP A C 1
ATOM 1436 O O . ASP A 1 177 ? -2.242 -7.738 13.187 1.00 98.25 177 ASP A O 1
ATOM 1440 N N . GLU A 1 178 ? -4.387 -8.385 13.253 1.00 98.38 178 GLU A N 1
ATOM 1441 C CA . GLU A 1 178 ? -4.423 -8.958 11.898 1.00 98.38 178 GLU A CA 1
ATOM 1442 C C . GLU A 1 178 ? -4.169 -7.892 10.820 1.00 98.38 178 GLU A C 1
ATOM 1444 O O . GLU A 1 178 ? -3.313 -8.077 9.955 1.00 98.38 178 GLU A O 1
ATOM 1449 N N . GLU A 1 179 ? -4.851 -6.746 10.901 1.00 97.81 179 GLU A N 1
ATOM 1450 C CA . GLU A 1 179 ? -4.658 -5.623 9.974 1.00 97.81 179 GLU A CA 1
ATOM 1451 C C . GLU A 1 179 ? -3.221 -5.080 10.025 1.00 97.81 179 GLU A C 1
ATOM 1453 O O . GLU A 1 179 ? -2.645 -4.750 8.987 1.00 97.81 179 GLU A O 1
ATOM 1458 N N . GLU A 1 180 ? -2.609 -5.005 11.212 1.00 98.00 180 GLU A N 1
ATOM 1459 C CA . GLU A 1 180 ? -1.205 -4.606 11.344 1.00 98.00 180 GLU A CA 1
ATOM 1460 C C . GLU A 1 180 ? -0.266 -5.584 10.629 1.00 98.00 180 GLU A C 1
ATOM 1462 O O . GLU A 1 180 ? 0.624 -5.160 9.884 1.00 98.00 180 GLU A O 1
ATOM 1467 N N . ALA A 1 181 ? -0.488 -6.888 10.808 1.00 98.19 181 ALA A N 1
ATOM 1468 C CA . ALA A 1 181 ? 0.298 -7.921 10.146 1.00 98.19 181 ALA A CA 1
ATOM 1469 C C . ALA A 1 181 ? 0.149 -7.854 8.616 1.00 98.19 181 ALA A C 1
ATOM 1471 O O . ALA A 1 181 ? 1.147 -7.901 7.892 1.00 98.19 181 ALA A O 1
ATOM 1472 N N . GLU A 1 182 ? -1.075 -7.676 8.110 1.00 97.81 182 GLU A N 1
ATOM 1473 C CA . GLU A 1 182 ? -1.329 -7.494 6.678 1.00 97.81 182 GLU A CA 1
ATOM 1474 C C . GLU A 1 182 ? -0.624 -6.255 6.115 1.00 97.81 182 GLU A C 1
ATOM 1476 O O . GLU A 1 182 ? -0.028 -6.308 5.034 1.00 97.81 182 GLU A O 1
ATOM 1481 N N . LEU A 1 183 ? -0.663 -5.131 6.839 1.00 97.94 183 LEU A N 1
ATOM 1482 C CA . LEU A 1 183 ? 0.045 -3.918 6.436 1.00 97.94 183 LEU A CA 1
ATOM 1483 C C . LEU A 1 183 ? 1.557 -4.136 6.382 1.00 97.94 183 LEU A C 1
ATOM 1485 O O . LEU A 1 183 ? 2.192 -3.644 5.446 1.00 97.94 183 LEU A O 1
ATOM 1489 N N . GLY A 1 184 ? 2.116 -4.912 7.313 1.00 97.69 184 GLY A N 1
ATOM 1490 C CA . GLY A 1 184 ? 3.513 -5.344 7.279 1.00 97.69 184 GLY A CA 1
ATOM 1491 C C . GLY A 1 184 ? 3.863 -6.057 5.971 1.00 97.69 184 GLY A C 1
ATOM 1492 O O . GLY A 1 184 ? 4.767 -5.626 5.252 1.00 97.69 184 GLY A O 1
ATOM 1493 N N . VAL A 1 185 ? 3.074 -7.064 5.590 1.00 98.19 185 VAL A N 1
ATOM 1494 C CA . VAL A 1 185 ? 3.264 -7.820 4.337 1.00 98.19 185 VAL A CA 1
ATOM 1495 C C . VAL A 1 185 ? 3.185 -6.906 3.108 1.00 98.19 185 VAL A C 1
ATOM 1497 O O . VAL A 1 185 ? 4.023 -6.973 2.204 1.00 98.19 185 VAL A O 1
ATOM 1500 N N . VAL A 1 186 ? 2.211 -5.992 3.064 1.00 97.31 186 VAL A N 1
ATOM 1501 C CA . VAL A 1 186 ? 2.082 -5.038 1.950 1.00 97.31 186 VAL A CA 1
ATOM 1502 C C . VAL A 1 186 ? 3.298 -4.111 1.869 1.00 97.31 186 VAL A C 1
ATOM 1504 O O . VAL A 1 186 ? 3.794 -3.842 0.772 1.00 97.31 186 VAL A O 1
ATOM 1507 N N . MET A 1 187 ? 3.808 -3.632 3.004 1.00 97.62 187 MET A N 1
ATOM 1508 C CA . MET A 1 187 ? 4.998 -2.779 3.052 1.00 97.62 187 MET A CA 1
ATOM 1509 C C . MET A 1 187 ? 6.262 -3.507 2.580 1.00 97.62 187 MET A C 1
ATOM 1511 O O . MET A 1 187 ? 7.078 -2.912 1.866 1.00 97.62 187 MET A O 1
ATOM 1515 N N . GLU A 1 188 ? 6.413 -4.788 2.915 1.00 98.00 188 GLU A N 1
ATOM 1516 C CA . GLU A 1 188 ? 7.502 -5.634 2.417 1.00 98.00 188 GLU A CA 1
ATOM 1517 C C . GLU A 1 188 ? 7.431 -5.792 0.895 1.00 98.00 188 GLU A C 1
ATOM 1519 O O . GLU A 1 188 ? 8.405 -5.505 0.192 1.00 98.00 188 GLU A O 1
ATOM 1524 N N . HIS A 1 189 ? 6.260 -6.147 0.357 1.00 97.06 189 HIS A N 1
ATOM 1525 C CA . HIS A 1 189 ? 6.053 -6.254 -1.088 1.00 97.06 189 HIS A CA 1
ATOM 1526 C C . HIS A 1 189 ? 6.294 -4.933 -1.816 1.00 97.06 189 HIS A C 1
ATOM 1528 O O . HIS A 1 189 ? 6.882 -4.914 -2.897 1.00 97.06 189 HIS A O 1
ATOM 1534 N N . MET A 1 190 ? 5.876 -3.813 -1.230 1.00 97.00 190 MET A N 1
ATOM 1535 C CA . MET A 1 190 ? 6.150 -2.497 -1.793 1.00 97.00 190 MET A CA 1
ATOM 1536 C C . MET A 1 190 ? 7.644 -2.176 -1.819 1.00 97.00 190 MET A C 1
ATOM 1538 O O . MET A 1 190 ? 8.117 -1.583 -2.788 1.00 97.00 190 MET A O 1
ATOM 1542 N N . SER A 1 19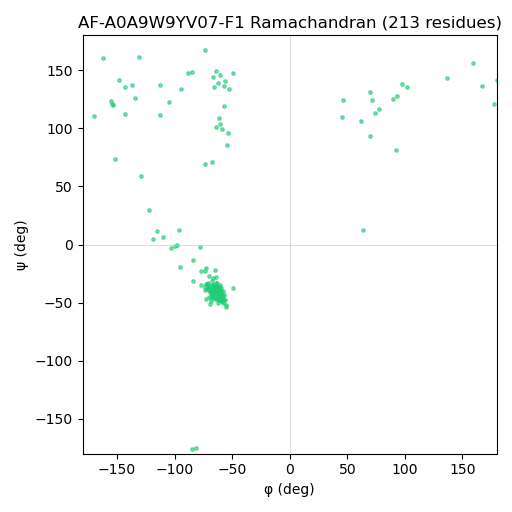1 ? 8.378 -2.555 -0.774 1.00 97.00 191 SER A N 1
ATOM 1543 C CA . SER A 1 191 ? 9.826 -2.344 -0.691 1.00 97.00 191 SER A CA 1
ATOM 1544 C C . SER A 1 191 ? 10.560 -3.187 -1.733 1.00 97.00 191 SER A C 1
ATOM 1546 O O . SER A 1 191 ? 11.379 -2.659 -2.484 1.00 97.00 191 SER A O 1
ATOM 1548 N N . ALA A 1 192 ? 10.185 -4.463 -1.866 1.00 97.69 192 ALA A N 1
ATOM 1549 C CA . ALA A 1 192 ? 10.685 -5.341 -2.921 1.00 97.69 192 ALA A CA 1
ATOM 1550 C C . ALA A 1 192 ? 10.352 -4.804 -4.324 1.00 97.69 192 ALA A C 1
ATOM 1552 O O . ALA A 1 192 ? 11.215 -4.764 -5.201 1.00 97.69 192 ALA A O 1
ATOM 1553 N N . GLY A 1 193 ? 9.122 -4.324 -4.530 1.00 97.44 193 GLY A N 1
ATOM 1554 C CA . GLY A 1 193 ? 8.694 -3.706 -5.783 1.00 97.44 193 GLY A CA 1
ATOM 1555 C C . GLY A 1 193 ? 9.469 -2.429 -6.112 1.00 97.44 193 GLY A C 1
ATOM 1556 O O . GLY A 1 193 ? 9.814 -2.202 -7.269 1.00 97.44 193 GLY A O 1
ATOM 1557 N N . GLN A 1 194 ? 9.789 -1.607 -5.110 1.00 98.00 194 GLN A N 1
ATOM 1558 C CA . GLN A 1 194 ? 10.595 -0.402 -5.301 1.00 98.00 194 GLN A CA 1
ATOM 1559 C C . GLN A 1 194 ? 12.031 -0.744 -5.717 1.00 98.00 194 GLN A C 1
ATOM 1561 O O . GLN A 1 194 ? 12.558 -0.115 -6.634 1.00 98.00 194 GLN A O 1
ATOM 1566 N N . GLU A 1 195 ? 12.652 -1.739 -5.081 1.00 98.31 195 GLU A N 1
ATOM 1567 C CA . GLU A 1 195 ? 14.002 -2.171 -5.454 1.00 98.31 195 GLU A CA 1
ATOM 1568 C C . GLU A 1 195 ? 14.027 -2.772 -6.863 1.00 98.31 195 GLU A C 1
ATOM 1570 O O . GLU A 1 195 ? 14.898 -2.436 -7.664 1.00 98.31 195 GLU A O 1
ATOM 1575 N N . LEU A 1 196 ? 13.024 -3.582 -7.215 1.00 98.06 196 LEU A N 1
ATOM 1576 C CA . LEU A 1 196 ? 12.887 -4.113 -8.568 1.00 98.06 196 LEU A CA 1
ATOM 1577 C C . LEU A 1 196 ? 12.755 -2.994 -9.611 1.00 98.06 196 LEU A C 1
ATOM 1579 O O . LEU A 1 196 ? 13.383 -3.066 -10.667 1.00 98.06 196 LEU A O 1
ATOM 1583 N N . LEU A 1 197 ? 11.972 -1.948 -9.327 1.00 98.19 197 LEU A N 1
ATOM 1584 C CA . LEU A 1 197 ? 11.866 -0.803 -10.232 1.00 98.19 197 LEU A CA 1
ATOM 1585 C C . LEU A 1 197 ? 13.185 -0.060 -10.380 1.00 98.19 197 LEU A C 1
ATOM 1587 O O . LEU A 1 197 ? 13.543 0.294 -11.499 1.00 98.19 197 LEU A O 1
ATOM 1591 N N . ARG A 1 198 ? 13.945 0.106 -9.296 1.00 98.19 198 ARG A N 1
ATOM 1592 C CA . ARG A 1 198 ? 15.280 0.706 -9.366 1.00 98.19 198 ARG A CA 1
ATOM 1593 C C . ARG A 1 198 ? 16.206 -0.097 -10.283 1.00 98.19 198 ARG A C 1
ATOM 1595 O O . ARG A 1 198 ? 16.815 0.469 -11.183 1.00 98.19 198 ARG A O 1
ATOM 1602 N N . GLN A 1 199 ? 16.235 -1.420 -10.127 1.00 98.19 199 GLN A N 1
ATOM 1603 C CA . GLN A 1 199 ? 17.027 -2.308 -10.985 1.00 98.19 199 GLN A CA 1
ATOM 1604 C C . GLN A 1 199 ? 16.600 -2.231 -12.456 1.00 98.19 199 GLN A C 1
ATOM 1606 O O . GLN A 1 199 ? 17.441 -2.212 -13.357 1.00 98.19 199 GLN A O 1
ATOM 1611 N N . LYS A 1 200 ? 15.288 -2.181 -12.712 1.00 97.69 200 LYS A N 1
ATOM 1612 C CA . LYS A 1 200 ? 14.732 -2.038 -14.061 1.00 97.69 200 LYS A CA 1
ATOM 1613 C C . LYS A 1 200 ? 15.094 -0.697 -14.690 1.00 97.69 200 LYS A C 1
ATOM 1615 O O . LYS A 1 200 ? 15.467 -0.673 -15.856 1.00 97.69 200 LYS A O 1
ATOM 1620 N N . GLU A 1 201 ? 15.048 0.384 -13.922 1.00 97.75 201 GLU A N 1
ATOM 1621 C CA . GLU A 1 201 ? 15.451 1.719 -14.365 1.00 97.75 201 GLU A CA 1
ATOM 1622 C C . GLU A 1 201 ? 16.930 1.795 -14.702 1.00 97.75 201 GLU A C 1
ATOM 1624 O O . GLU A 1 201 ? 17.292 2.337 -15.740 1.00 97.75 201 GLU A O 1
ATOM 1629 N N . ASP A 1 202 ? 17.791 1.236 -13.857 1.00 97.81 202 ASP A N 1
ATOM 1630 C CA . ASP A 1 202 ? 19.228 1.255 -14.110 1.00 97.81 202 ASP A CA 1
ATOM 1631 C C . ASP A 1 202 ? 19.583 0.417 -15.340 1.00 97.81 202 ASP A C 1
ATOM 1633 O O . ASP A 1 202 ? 20.377 0.847 -16.177 1.00 97.81 202 ASP A O 1
ATOM 1637 N N . ARG A 1 203 ? 18.924 -0.732 -15.526 1.00 96.81 203 ARG A N 1
ATOM 1638 C CA . ARG A 1 203 ? 19.070 -1.523 -16.752 1.00 96.81 203 ARG A CA 1
ATOM 1639 C C . ARG A 1 203 ? 18.555 -0.783 -17.986 1.00 96.81 203 ARG A C 1
ATOM 1641 O O . ARG A 1 203 ? 19.206 -0.850 -19.025 1.00 96.81 203 ARG A O 1
ATOM 1648 N N . LEU A 1 204 ? 17.413 -0.102 -17.887 1.00 96.00 204 LEU A N 1
ATOM 1649 C CA . LEU A 1 204 ? 16.857 0.676 -18.994 1.00 96.00 204 LEU A CA 1
ATOM 1650 C C . LEU A 1 204 ? 17.825 1.790 -19.409 1.00 96.00 204 LEU A C 1
ATOM 1652 O O . LEU A 1 204 ? 18.144 1.890 -20.588 1.00 96.00 204 LEU A O 1
ATOM 1656 N N . LYS A 1 205 ? 18.393 2.521 -18.441 1.00 95.50 205 LYS A N 1
ATOM 1657 C CA . LYS A 1 205 ? 19.420 3.542 -18.704 1.00 95.50 205 LYS A CA 1
ATOM 1658 C C . LYS A 1 205 ? 20.629 2.966 -19.433 1.00 95.50 205 LYS A C 1
ATOM 1660 O O . LYS A 1 205 ? 21.111 3.587 -20.367 1.00 95.50 205 LYS A O 1
ATOM 1665 N N . VAL A 1 206 ? 21.123 1.791 -19.031 1.00 95.31 206 VAL A N 1
ATOM 1666 C CA . VAL A 1 206 ? 22.256 1.133 -19.713 1.00 95.31 206 VAL A CA 1
ATOM 1667 C C . VAL A 1 206 ? 21.916 0.788 -21.166 1.00 95.31 206 VAL A C 1
ATOM 1669 O O . VAL A 1 206 ? 22.762 0.928 -22.045 1.00 95.31 206 VAL A O 1
ATOM 1672 N N . LEU A 1 207 ? 20.687 0.343 -21.439 1.00 92.19 207 LEU A N 1
ATOM 1673 C CA . LEU A 1 207 ? 20.247 0.048 -22.805 1.00 92.19 207 LEU A CA 1
ATOM 1674 C C . LEU A 1 207 ? 20.103 1.322 -23.645 1.00 92.19 207 LEU A C 1
ATOM 1676 O O . LEU A 1 207 ? 20.517 1.339 -24.801 1.00 92.19 207 LEU A O 1
ATOM 1680 N N . GLU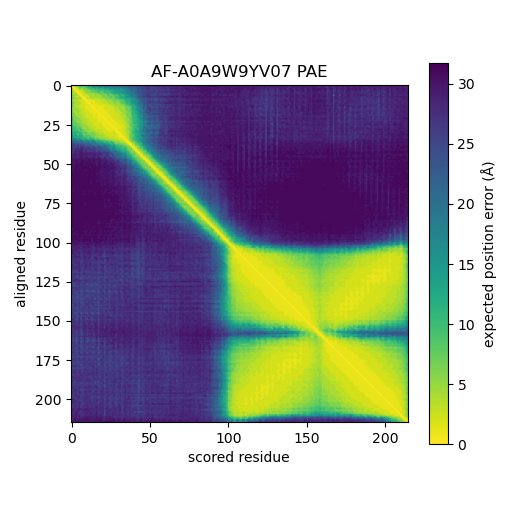 A 1 208 ? 19.564 2.391 -23.062 1.00 91.88 208 GLU A N 1
ATOM 1681 C CA . GLU A 1 208 ? 19.447 3.702 -23.705 1.00 91.88 208 GLU A CA 1
ATOM 1682 C C . GLU A 1 208 ? 20.823 4.300 -24.022 1.00 91.88 208 GLU A C 1
ATOM 1684 O O . GLU A 1 208 ? 21.051 4.768 -25.137 1.00 91.88 208 GLU A O 1
ATOM 1689 N N . THR A 1 209 ? 21.772 4.243 -23.081 1.00 92.12 209 THR A N 1
ATOM 1690 C CA . THR A 1 209 ? 23.134 4.746 -23.309 1.00 92.12 209 THR A CA 1
ATOM 1691 C C . THR A 1 209 ? 23.892 3.907 -24.328 1.00 92.12 209 THR A C 1
ATOM 1693 O O . THR A 1 209 ? 24.605 4.479 -25.145 1.00 92.12 209 THR A O 1
ATOM 1696 N N . ALA A 1 210 ? 23.717 2.583 -24.343 1.00 88.88 210 ALA A N 1
ATOM 1697 C CA . ALA A 1 210 ? 24.317 1.718 -25.360 1.00 88.88 210 ALA A CA 1
ATOM 1698 C C . ALA A 1 210 ? 23.778 2.018 -26.770 1.00 88.88 210 ALA A C 1
ATOM 1700 O O . ALA A 1 210 ? 24.535 1.995 -27.736 1.00 88.88 210 ALA A O 1
ATOM 1701 N N . LEU A 1 211 ? 22.490 2.351 -26.892 1.00 87.31 211 LEU A N 1
ATOM 1702 C CA . LEU A 1 211 ? 21.878 2.763 -28.160 1.00 87.31 211 LEU A CA 1
ATOM 1703 C C . LEU A 1 211 ? 22.325 4.148 -28.635 1.00 87.31 211 LEU A C 1
ATOM 17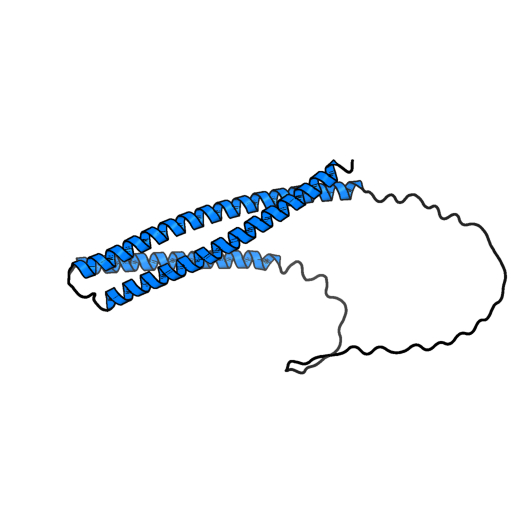05 O O . LEU A 1 211 ? 22.389 4.378 -2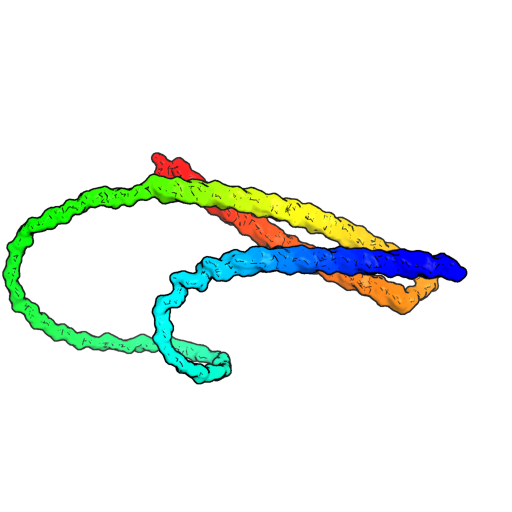9.839 1.00 87.31 211 LEU A O 1
ATOM 1709 N N . LEU A 1 212 ? 22.591 5.068 -27.706 1.00 82.00 212 LEU A N 1
ATOM 1710 C CA . LEU A 1 212 ? 23.044 6.427 -28.015 1.00 82.00 212 LEU A CA 1
ATOM 1711 C C . LEU A 1 212 ? 24.560 6.513 -28.246 1.00 82.00 212 LEU A C 1
ATOM 1713 O O . LEU A 1 212 ? 24.996 7.363 -29.011 1.00 82.00 212 LEU A O 1
ATOM 1717 N N . GLY A 1 213 ? 25.349 5.662 -27.583 1.00 68.25 213 GLY A N 1
ATOM 1718 C CA . GLY A 1 213 ? 26.815 5.630 -27.662 1.00 68.25 213 GLY A CA 1
ATOM 1719 C C . GLY A 1 213 ? 27.394 4.581 -28.617 1.00 68.25 213 GLY A C 1
ATOM 1720 O O . GLY A 1 213 ? 28.612 4.471 -28.713 1.00 68.25 213 GLY A O 1
ATOM 1721 N N . GLY A 1 214 ? 26.543 3.787 -29.277 1.00 58.31 214 GLY A N 1
ATOM 1722 C CA . GLY A 1 214 ? 26.908 2.842 -30.342 1.00 58.31 214 GLY A CA 1
ATOM 1723 C C . GLY A 1 214 ? 26.721 3.389 -31.767 1.00 58.31 214 GLY A C 1
ATOM 1724 O O . GLY A 1 214 ? 26.736 2.605 -32.713 1.00 58.31 214 GLY A O 1
ATOM 1725 N N . LEU A 1 215 ? 26.501 4.702 -31.899 1.00 46.34 215 LEU A N 1
ATOM 1726 C CA . LEU A 1 215 ? 26.537 5.502 -33.132 1.00 46.34 215 LEU A CA 1
ATOM 1727 C C . LEU A 1 215 ? 27.842 6.304 -33.167 1.00 46.34 215 LEU A C 1
ATOM 1729 O O . LEU A 1 215 ? 28.362 6.507 -34.284 1.00 46.34 215 LEU A O 1
#

Mean predicted aligned error: 20.27 Å

Secondary structure (DSSP, 8-state):
-HHHHHHHHHHHHHHHHHHHHHHHHHHHHHHHHHHHHTTTTSSSSSS--S--------------------------------------------------HHHHHHHHHHHHHHHHHHHHHHHHHHHHHHHHHHHHHHHHHHHHHHHHHHHHHHHHTT-PPPHHHHHHHHHHHHHHHHHHHHHHHHHHHHHHHHHHHHHHHHHHHHHHHHHHH--

Foldseek 3Di:
DVVVVVVVVVVVVVVVVVVVVVVVVVVVVVVVVCVVVVVVPPPPDPPDDDDDDDDDDDDDDDDDDDDDDDDDDDDDDDDDDDDDDDDDDDPPPPPPCPDCPPVVLVVLVVVLVVLVVVLVVLVVVLVVLVVVLVVLVVVLVVLVVVLVVVVVVCVVVVHPDDPVRVVVSVVSVVVSVVSVVVSVVSVVVSVVSVVVSVVSVVVSVVSVCCSVVVD

Sequence (215 aa):
MIRKQEWQTKEDKFVRRKREALDKEKEELQSSEKRAGGDSTKKLSQTARHEDTLVNDSGLEKPAVSTPKVRDVRKRAKKEKADLGPSEDEALQVEDMEPPVLPLLSDLRDRIAVEGDAITRAKEFLRRQRRSVQRRQAALEDARKEWTNDMSQNFARGKPLSSRNANFLEDVRTRLDEEEAELGVVMEHMSAGQELLRQKEDRLKVLETALLGGL

Nearest PDB structures (foldseek):
  8to0-assembly1_GU  TM=7.732E-01  e=2.027E-01  Mus musculus
  8qbw-assembly1_A  TM=7.499E-01  e=1.049E+00  Nostoc punctiforme
  5sxb-assembly1_B  TM=5.505E-01  e=3.961E-01  Homo sapiens
  6ox7-assembly1_C  TM=5.757E-01  e=1.259E+00  Homo sapiens
  6zw4-assembly1_E  TM=4.431E-01  e=9.870E-01  Nostoc punctiforme

Solvent-accessible surface area (backbone atoms only — not comparable to full-atom values): 13488 Å² total; per-residue (Å²): 123,70,74,61,56,59,48,52,55,52,51,52,53,50,54,49,51,53,50,54,51,52,54,51,52,50,50,51,50,54,51,50,49,52,59,60,58,62,64,65,73,76,78,75,81,82,87,81,79,87,80,92,86,85,88,83,89,85,84,87,86,87,90,84,88,89,84,89,84,88,84,81,90,82,89,84,87,81,88,86,86,84,84,89,83,91,82,85,86,80,84,75,79,77,69,81,77,71,70,76,61,65,66,59,52,51,54,49,50,54,51,48,52,53,49,54,53,49,50,52,53,51,52,51,49,52,55,52,49,51,57,49,51,53,52,51,51,53,52,48,54,50,49,52,51,50,52,51,48,55,53,50,54,42,60,74,68,73,48,80,70,52,70,70,56,48,52,52,53,49,56,50,49,54,53,54,53,50,52,52,52,53,49,50,55,52,52,52,53,49,51,54,50,50,53,51,48,50,55,51,48,55,52,48,51,52,53,52,48,51,65,67,72,73,114